Protein AF-A0A7G4RKA8-F1 (afdb_monomer)

Sequence (354 aa):
MFQRLREFVYGSPVQNTNEARPKFEYALNKDEKEQLKQSEEKPKIVALYDKEGGTAYCDLTMNYLQAKGFDVIPVTPQEGLTHPAFTGKVNGIYLPGGPNVPVHDNSDPRKKLEGDLTELAQSKDIPLLGICRGQQTVAHFHRYEVTDIPEDSNQHELHYEHFDAVYKETQDPTYNSKVVVHEGSQLYNALRYKLNQKEGDIEYNVTCLHHQHVQEDPQNTSLQVTGRGKFDRMVESVEKRTGRFYTIGFQHHPEAVLSSCAEAREQKISELNTKYYDEQIGVNHFSDPEVGYHVLRQHEKRLREVTRAKPRDLQAAKGELGFFSSQVKKHYLTDAPKVDTKAKDDDYYAYFCS

Secondary structure (DSSP, 8-state):
--SHHHHHHS--------------TT---HHHHHHHHH-SSPPEEEEE--STT--HHHHHHHHHHHHTT-EEEEE-TTTGGGSGGGSS---EEEE---S---TT-TT-HHHHHHHHHHHHHHHHT--EEEETHHHHHHHHHTT-EEEEPP--TTS--HHHHTHHHHHHHH--TT--EEEEE-TTSHHHHHHHHHHT--SS-EEEEE----SEEEEP-TT-TTSEEEEEETTT--EEEEEEEETTEEEEEESS-HHHHHHHHHHHHHHHHHHHHHHHHHHHHHS-TTT-HHHHHHHHHHHHHHHHHHHH---HHHHHHHHHHHHHHHHHHHHHHTTSPPP-THHHHHHHHHTT--

Radius of gyration: 25.07 Å; Cα contacts (8 Å, |Δi|>4): 535; chains: 1; bounding box: 82×56×62 Å

Structure (mmCIF, N/CA/C/O backbone):
data_AF-A0A7G4RKA8-F1
#
_entry.id   AF-A0A7G4RKA8-F1
#
loop_
_atom_site.group_PDB
_atom_site.id
_atom_site.type_symbol
_atom_site.label_atom_id
_atom_site.label_alt_id
_atom_site.label_comp_id
_atom_site.label_asym_id
_atom_site.label_entity_id
_atom_site.label_seq_id
_atom_site.pdbx_PDB_ins_code
_atom_site.Cartn_x
_atom_site.Cartn_y
_atom_site.Cartn_z
_atom_site.occupancy
_atom_site.B_iso_or_equiv
_atom_site.auth_seq_id
_atom_site.auth_comp_id
_atom_site.auth_asym_id
_atom_site.auth_atom_id
_atom_site.pdbx_PDB_model_num
ATOM 1 N N . MET A 1 1 ? 54.074 28.133 17.228 1.00 48.88 1 MET A N 1
ATOM 2 C CA . MET A 1 1 ? 53.733 28.291 15.792 1.00 48.88 1 MET A CA 1
ATOM 3 C C . MET A 1 1 ? 53.166 27.009 15.157 1.00 48.88 1 MET A C 1
ATOM 5 O O . MET A 1 1 ? 52.362 27.125 14.249 1.00 48.88 1 MET A O 1
ATOM 9 N N . PHE A 1 2 ? 53.465 25.806 15.678 1.00 42.88 2 PHE A N 1
ATOM 10 C CA . PHE A 1 2 ? 52.927 24.528 15.165 1.00 42.88 2 PHE A CA 1
ATOM 11 C C . PHE A 1 2 ? 51.519 24.119 15.656 1.00 42.88 2 PHE A C 1
ATOM 13 O O . PHE A 1 2 ? 50.926 23.209 15.090 1.00 42.88 2 PHE A O 1
ATOM 20 N N . GLN A 1 3 ? 50.942 24.790 16.662 1.00 41.97 3 GLN A N 1
ATOM 21 C CA . GLN A 1 3 ? 49.581 24.483 17.145 1.00 41.97 3 GLN A CA 1
ATOM 22 C C . GLN A 1 3 ? 48.467 25.070 16.260 1.00 41.97 3 GLN A C 1
ATOM 24 O O . GLN A 1 3 ? 47.431 24.438 16.100 1.00 41.97 3 GLN A O 1
ATOM 29 N N . ARG A 1 4 ? 48.703 26.216 15.602 1.00 44.84 4 ARG A N 1
ATOM 30 C CA . ARG A 1 4 ? 47.705 26.864 14.727 1.00 44.84 4 ARG A CA 1
ATOM 31 C C . ARG A 1 4 ? 47.551 26.210 13.348 1.00 44.84 4 ARG A C 1
ATOM 33 O O . ARG A 1 4 ? 46.560 26.454 12.675 1.00 44.84 4 ARG A O 1
ATOM 40 N N . LEU A 1 5 ? 48.495 25.359 12.932 1.00 44.09 5 LEU A N 1
ATOM 41 C CA . LEU A 1 5 ? 48.394 24.638 11.657 1.00 44.09 5 LEU A CA 1
ATOM 42 C C . LEU A 1 5 ? 47.460 23.416 11.750 1.00 44.09 5 LEU A C 1
ATOM 44 O O . LEU A 1 5 ? 46.897 22.995 10.745 1.00 44.09 5 LEU A O 1
ATOM 48 N N . ARG A 1 6 ? 47.260 22.857 12.955 1.00 41.50 6 ARG A N 1
ATOM 49 C CA . ARG A 1 6 ? 46.347 21.721 13.164 1.00 41.50 6 ARG A CA 1
ATOM 50 C C . ARG A 1 6 ? 44.879 22.130 13.059 1.00 41.50 6 ARG A C 1
ATOM 52 O O . ARG A 1 6 ? 44.110 21.387 12.469 1.00 41.50 6 ARG A O 1
ATOM 59 N N . GLU A 1 7 ? 44.518 23.312 13.548 1.00 44.31 7 GLU A N 1
ATOM 60 C CA . GLU A 1 7 ? 43.141 23.831 13.476 1.00 44.31 7 GLU A CA 1
ATOM 61 C C . GLU A 1 7 ? 42.732 24.249 12.053 1.00 44.31 7 GLU A C 1
ATOM 63 O O . GLU A 1 7 ? 41.549 24.255 11.732 1.00 44.31 7 GLU A O 1
ATOM 68 N N . PHE A 1 8 ? 43.701 24.547 11.178 1.00 45.47 8 PHE A N 1
ATOM 69 C CA . PHE A 1 8 ? 43.436 24.910 9.781 1.00 45.47 8 PHE A CA 1
ATOM 70 C C . PHE A 1 8 ? 43.290 23.689 8.853 1.00 45.47 8 PHE A C 1
ATOM 72 O O . PHE A 1 8 ? 42.603 23.763 7.840 1.00 45.47 8 PHE A O 1
ATOM 79 N N . VAL A 1 9 ? 43.927 22.560 9.192 1.00 51.62 9 VAL A N 1
ATOM 80 C CA . VAL A 1 9 ? 43.877 21.317 8.393 1.00 51.62 9 VAL A CA 1
ATOM 81 C C . VAL A 1 9 ? 42.804 20.351 8.902 1.00 51.62 9 VAL A C 1
ATOM 83 O O . VAL A 1 9 ? 42.188 19.640 8.113 1.00 51.62 9 VAL A O 1
ATOM 86 N N . TYR A 1 10 ? 42.540 20.348 10.207 1.00 45.38 10 TYR A N 1
ATOM 87 C CA . TYR A 1 10 ? 41.483 19.559 10.828 1.00 45.38 10 TYR A CA 1
ATOM 88 C C . TYR A 1 10 ? 40.422 20.526 11.326 1.00 45.38 10 TYR A C 1
ATOM 90 O O . TYR A 1 10 ? 40.452 20.944 12.483 1.00 45.38 10 TYR A O 1
ATOM 98 N N . GLY A 1 11 ? 39.527 20.919 10.415 1.00 37.78 11 GLY A N 1
ATOM 99 C CA . GLY A 1 11 ? 38.378 21.751 10.751 1.00 37.78 11 GLY A CA 1
ATOM 100 C C . GLY A 1 11 ? 37.708 21.244 12.026 1.00 37.78 11 GLY A C 1
ATOM 101 O O . GLY A 1 11 ? 37.626 20.032 12.252 1.00 37.78 11 GLY A O 1
ATOM 102 N N . SER A 1 12 ? 37.283 22.180 12.877 1.00 40.75 12 SER A N 1
ATOM 103 C CA . SER A 1 12 ? 36.521 21.877 14.086 1.00 40.75 12 SER A CA 1
ATOM 104 C C . SER A 1 12 ? 35.461 20.823 13.762 1.00 40.75 12 SER A C 1
ATOM 106 O O . SER A 1 12 ? 34.821 20.943 12.712 1.00 40.75 12 SER A O 1
ATOM 108 N N . PRO A 1 13 ? 35.271 19.788 14.604 1.00 39.97 13 PRO A N 1
ATOM 109 C CA . PRO A 1 13 ? 34.202 18.834 14.380 1.00 39.97 13 PRO A CA 1
ATOM 110 C C . PRO A 1 13 ? 32.922 19.650 14.295 1.00 39.97 13 PRO A C 1
ATOM 112 O O . PRO A 1 13 ? 32.524 20.287 15.272 1.00 39.97 13 PRO A O 1
ATOM 115 N N . VAL A 1 14 ? 32.337 19.684 13.097 1.00 40.09 14 VAL A N 1
ATOM 116 C CA . VAL A 1 14 ? 30.994 20.199 12.891 1.00 40.09 14 VAL A CA 1
ATOM 117 C C . VAL A 1 14 ? 30.174 19.466 13.932 1.00 40.09 14 VAL A C 1
ATOM 119 O O . VAL A 1 14 ? 30.079 18.236 13.896 1.00 40.09 14 VAL A O 1
ATOM 122 N N . GLN A 1 15 ? 29.682 20.205 14.925 1.00 36.56 15 GLN A N 1
ATOM 123 C CA . GLN A 1 15 ? 28.639 19.700 15.787 1.00 36.56 15 GLN A CA 1
ATOM 124 C C . GLN A 1 15 ? 27.510 19.364 14.824 1.00 36.56 15 GLN A C 1
ATOM 126 O O . GLN A 1 15 ? 26.809 20.250 14.346 1.00 36.56 15 GLN A O 1
ATOM 131 N N . ASN A 1 16 ? 27.416 18.082 14.463 1.00 36.16 16 ASN A N 1
ATOM 132 C CA . ASN A 1 16 ? 26.211 17.503 13.918 1.00 36.16 16 ASN A CA 1
ATOM 133 C C . ASN A 1 16 ? 25.177 17.799 14.994 1.00 36.16 16 ASN A C 1
ATOM 135 O O . ASN A 1 16 ? 25.065 17.074 15.986 1.00 36.16 16 ASN A O 1
ATOM 139 N N . THR A 1 17 ? 24.458 18.902 14.827 1.00 38.22 17 THR A N 1
ATOM 140 C CA . THR A 1 17 ? 23.108 19.018 15.326 1.00 38.22 17 THR A CA 1
ATOM 141 C C . THR A 1 17 ? 22.399 17.844 14.673 1.00 38.22 17 THR A C 1
ATOM 143 O O . THR A 1 17 ? 21.970 17.896 13.524 1.00 38.22 17 THR A O 1
ATOM 146 N N . ASN A 1 18 ? 22.420 16.708 15.374 1.00 42.00 18 ASN A N 1
ATOM 147 C CA . ASN A 1 18 ? 21.518 15.596 15.164 1.00 42.00 18 ASN A CA 1
ATOM 148 C C . ASN A 1 18 ? 20.130 16.188 15.403 1.00 42.00 18 ASN A C 1
ATOM 150 O O . ASN A 1 18 ? 19.547 16.013 16.471 1.00 42.00 18 ASN A O 1
ATOM 154 N N . GLU A 1 19 ? 19.620 16.942 14.434 1.00 44.97 19 GLU A N 1
ATOM 155 C CA . GLU A 1 19 ? 18.196 17.108 14.268 1.00 44.97 19 GLU A CA 1
ATOM 156 C C . GLU A 1 19 ? 17.686 15.686 14.138 1.00 44.97 19 GLU A C 1
ATOM 158 O O . GLU A 1 19 ? 17.959 14.977 13.161 1.00 44.97 19 GLU A O 1
ATOM 163 N N . ALA A 1 20 ? 17.119 15.202 15.242 1.00 52.59 20 ALA A N 1
ATOM 164 C CA . ALA A 1 20 ? 16.638 13.850 15.356 1.00 52.59 20 ALA A CA 1
ATOM 165 C C . ALA A 1 20 ? 15.666 13.656 14.197 1.00 52.59 20 ALA A C 1
ATOM 167 O O . ALA A 1 20 ? 14.596 14.263 14.181 1.00 52.59 20 ALA A O 1
ATOM 168 N N . ARG A 1 21 ? 16.079 12.866 13.194 1.00 53.12 21 ARG A N 1
ATOM 169 C CA . ARG A 1 21 ? 15.221 12.519 12.059 1.00 53.12 21 ARG A CA 1
ATOM 170 C C . ARG A 1 21 ? 13.849 12.154 12.631 1.00 53.12 21 ARG A C 1
ATOM 172 O O . ARG A 1 21 ? 13.831 11.334 13.558 1.00 53.12 21 ARG A O 1
ATOM 179 N N . PRO A 1 22 ? 12.738 12.717 12.123 1.00 54.66 22 PRO A N 1
ATOM 180 C CA . PRO A 1 22 ? 11.408 12.341 12.566 1.00 54.66 22 PRO A CA 1
ATOM 181 C C . PRO A 1 22 ? 11.307 10.827 12.542 1.00 54.66 22 PRO A C 1
ATOM 183 O O . PRO A 1 22 ? 11.549 10.171 11.523 1.00 54.66 22 PRO A O 1
ATOM 186 N N . LYS A 1 23 ? 11.091 10.258 13.723 1.00 78.88 23 LYS A N 1
ATOM 187 C CA . LYS A 1 23 ? 11.134 8.820 13.905 1.00 78.88 23 LYS A CA 1
ATOM 188 C C . LYS A 1 23 ? 9.818 8.280 13.373 1.00 78.88 23 LYS A C 1
ATOM 190 O O . LYS A 1 23 ? 8.785 8.490 13.996 1.00 78.88 23 LYS A O 1
ATOM 195 N N . PHE A 1 24 ? 9.862 7.588 12.236 1.00 92.44 24 PHE A N 1
ATOM 196 C CA . PHE A 1 24 ? 8.743 6.756 11.806 1.00 92.44 24 PHE A CA 1
ATOM 197 C C . PHE A 1 24 ? 8.374 5.809 12.959 1.00 92.44 24 PHE A C 1
ATOM 199 O O . PHE A 1 24 ? 9.178 4.951 13.339 1.00 92.44 24 PHE A O 1
ATOM 206 N N . GLU A 1 25 ? 7.193 6.018 13.551 1.00 94.38 25 GLU A N 1
ATOM 207 C CA . GLU A 1 25 ? 6.802 5.442 14.849 1.00 94.38 25 GLU A CA 1
ATOM 208 C C . GLU A 1 25 ? 6.829 3.908 14.825 1.00 94.38 25 GLU A C 1
ATOM 210 O O . GLU A 1 25 ? 7.219 3.254 15.795 1.00 94.38 25 GLU A O 1
ATOM 215 N N . TYR A 1 26 ? 6.515 3.330 13.666 1.00 96.44 26 TYR A N 1
ATOM 216 C CA . TYR A 1 26 ? 6.372 1.890 13.488 1.00 96.44 26 TYR A CA 1
ATOM 217 C C . TYR A 1 26 ? 7.631 1.208 12.949 1.00 96.44 26 TYR A C 1
ATOM 219 O O . TYR A 1 26 ? 7.600 0.015 12.647 1.00 96.44 26 TYR A O 1
ATOM 227 N N . ALA A 1 27 ? 8.763 1.915 12.865 1.00 95.06 27 ALA A N 1
ATOM 228 C CA . ALA A 1 27 ? 10.031 1.290 12.517 1.00 95.06 27 ALA A CA 1
ATOM 229 C C . ALA A 1 27 ? 10.351 0.148 13.503 1.00 95.06 27 ALA A C 1
ATOM 231 O O . ALA A 1 27 ? 10.414 0.345 14.721 1.00 95.06 27 ALA A O 1
ATOM 232 N N . LEU A 1 28 ? 10.552 -1.058 12.965 1.00 94.56 28 LEU A N 1
ATOM 233 C CA . LEU A 1 28 ? 10.881 -2.236 13.766 1.00 94.56 28 LEU A CA 1
ATOM 234 C C . LEU A 1 28 ? 12.359 -2.217 14.159 1.00 94.56 28 LEU A C 1
ATOM 236 O O . LEU A 1 28 ? 13.241 -2.071 13.297 1.00 94.56 28 LEU A O 1
ATOM 240 N N . ASN A 1 29 ? 12.628 -2.402 15.448 1.00 94.06 29 ASN A N 1
ATOM 241 C CA . ASN A 1 29 ? 13.979 -2.573 15.968 1.00 94.06 29 ASN A CA 1
ATOM 242 C C . ASN A 1 29 ? 14.515 -3.994 15.667 1.00 94.06 29 ASN A C 1
ATOM 244 O O . ASN A 1 29 ? 13.864 -4.793 14.989 1.00 94.06 29 ASN A O 1
ATOM 248 N N . LYS A 1 30 ? 15.755 -4.284 16.081 1.00 93.88 30 LYS A N 1
ATOM 249 C CA . LYS A 1 30 ? 16.396 -5.583 15.819 1.00 93.88 30 LYS A CA 1
ATOM 250 C C . LYS A 1 30 ? 15.661 -6.728 16.526 1.00 93.88 30 LYS A C 1
ATOM 252 O O . LYS A 1 30 ? 15.412 -7.747 15.891 1.00 93.88 30 LYS A O 1
ATOM 257 N N . ASP A 1 31 ? 15.280 -6.526 17.781 1.00 92.62 31 ASP A N 1
ATOM 258 C CA . ASP A 1 31 ? 14.664 -7.550 18.627 1.00 92.62 31 ASP A CA 1
ATOM 259 C C . ASP A 1 31 ? 13.254 -7.893 18.143 1.00 92.62 31 ASP A C 1
ATOM 261 O O . ASP A 1 31 ? 12.912 -9.058 18.000 1.00 92.62 31 ASP A O 1
ATOM 265 N N . GLU A 1 32 ? 12.468 -6.886 17.763 1.00 94.94 32 GLU A N 1
ATOM 266 C CA . GLU A 1 32 ? 11.139 -7.058 17.171 1.00 94.94 32 GLU A CA 1
ATOM 267 C C . GLU A 1 32 ? 11.197 -7.827 15.846 1.00 94.94 32 GLU A C 1
ATOM 269 O O . GLU A 1 32 ? 10.346 -8.670 15.572 1.00 94.94 32 GLU A O 1
ATOM 274 N N . LYS A 1 33 ? 12.209 -7.561 15.008 1.00 95.19 33 LYS A N 1
ATOM 275 C CA . LYS A 1 33 ? 12.419 -8.318 13.762 1.00 95.19 33 LYS A CA 1
ATOM 276 C C . LYS A 1 33 ? 12.778 -9.771 14.041 1.00 95.19 33 LYS A C 1
ATOM 278 O O . LYS A 1 33 ? 12.307 -10.647 13.322 1.00 95.19 33 LYS A O 1
ATOM 283 N N . GLU A 1 34 ? 13.612 -10.012 15.046 1.00 93.56 34 GLU A N 1
ATOM 284 C CA . GLU A 1 34 ? 14.016 -11.361 15.426 1.00 93.56 34 GLU A CA 1
ATOM 285 C C . GLU A 1 34 ? 12.846 -12.132 16.051 1.00 93.56 34 GLU A C 1
ATOM 287 O O . GLU A 1 34 ? 12.602 -13.270 15.663 1.00 93.56 34 GLU A O 1
ATOM 292 N N . GLN A 1 35 ? 12.049 -11.492 16.910 1.00 93.56 35 GLN A N 1
ATOM 293 C CA . GLN A 1 35 ? 10.828 -12.073 17.471 1.00 93.56 35 GLN A CA 1
ATOM 294 C C . GLN A 1 35 ? 9.832 -12.454 16.367 1.00 93.56 35 GLN A C 1
ATOM 296 O O . GLN A 1 35 ? 9.327 -13.570 16.362 1.00 93.56 35 GLN A O 1
ATOM 301 N N . LEU A 1 36 ? 9.601 -11.579 15.380 1.00 94.44 36 LEU A N 1
ATOM 302 C CA . LEU A 1 36 ? 8.747 -11.901 14.227 1.00 94.44 36 LEU A CA 1
ATOM 303 C C . LEU A 1 36 ? 9.287 -13.066 13.391 1.00 94.44 36 LEU A C 1
ATOM 305 O O . LEU A 1 36 ? 8.505 -13.809 12.813 1.00 94.44 36 LEU A O 1
ATOM 309 N N . LYS A 1 37 ? 10.612 -13.205 13.287 1.00 93.44 37 LYS A N 1
ATOM 310 C CA . LYS A 1 37 ? 11.254 -14.288 12.533 1.00 93.44 37 LYS A CA 1
ATOM 311 C C . LYS A 1 37 ? 11.156 -15.633 13.258 1.00 93.44 37 LYS A C 1
ATOM 313 O O . LYS A 1 37 ? 11.092 -16.662 12.595 1.00 93.44 37 LYS A O 1
ATOM 318 N N . GLN A 1 38 ? 11.196 -15.615 14.588 1.00 92.06 38 GLN A N 1
ATOM 319 C CA . GLN A 1 38 ? 11.099 -16.804 15.440 1.00 92.06 38 GLN A CA 1
ATOM 320 C C . GLN A 1 38 ? 9.651 -17.221 15.721 1.00 92.06 38 GLN A C 1
ATOM 322 O O . GLN A 1 38 ? 9.426 -18.334 16.181 1.00 92.06 38 GLN A O 1
ATOM 327 N N . SER A 1 39 ? 8.685 -16.340 15.458 1.00 91.56 39 SER A N 1
ATOM 328 C CA . SER A 1 39 ? 7.270 -16.635 15.636 1.00 91.56 39 SER A CA 1
ATOM 329 C C . SER A 1 39 ? 6.790 -17.725 14.677 1.00 91.56 39 SER A C 1
ATOM 331 O O . SER A 1 39 ? 6.987 -17.620 13.466 1.00 91.56 39 SER A O 1
ATOM 333 N N . GLU A 1 40 ? 6.119 -18.743 15.217 1.00 90.75 40 GLU A N 1
ATOM 334 C CA . GLU A 1 40 ? 5.435 -19.767 14.417 1.00 90.75 40 GLU A CA 1
ATOM 335 C C . GLU A 1 40 ? 4.169 -19.204 13.757 1.00 90.75 40 GLU A C 1
ATOM 337 O O . GLU A 1 40 ? 3.858 -19.520 12.607 1.00 90.75 40 GLU A O 1
ATOM 342 N N . GLU A 1 41 ? 3.467 -18.314 14.463 1.00 93.56 41 GLU A N 1
ATOM 343 C CA . GLU A 1 41 ? 2.287 -17.628 13.951 1.00 93.56 41 GLU A CA 1
ATOM 344 C C . GLU A 1 41 ? 2.666 -16.356 13.188 1.00 93.56 41 GLU A C 1
ATOM 346 O O . GLU A 1 41 ? 3.564 -15.599 13.574 1.00 93.56 41 GLU A O 1
ATOM 351 N N . LYS A 1 42 ? 1.933 -16.087 12.108 1.00 95.56 42 LYS A N 1
ATOM 352 C CA . LYS A 1 42 ? 2.076 -14.868 11.310 1.00 95.56 42 LYS A CA 1
ATOM 353 C C . LYS A 1 42 ? 1.032 -13.833 11.735 1.00 95.56 42 LYS A C 1
ATOM 355 O O . LYS A 1 42 ? -0.086 -14.216 12.075 1.00 95.56 42 LYS A O 1
ATOM 360 N N . PRO A 1 43 ? 1.332 -12.522 11.653 1.00 97.69 43 PRO A N 1
ATOM 361 C CA . PRO A 1 43 ? 0.313 -11.504 11.869 1.00 97.69 43 PRO A CA 1
ATOM 362 C C . PRO A 1 43 ? -0.823 -11.658 10.851 1.00 97.69 43 PRO A C 1
ATOM 364 O O . PRO A 1 43 ? -0.570 -11.707 9.641 1.00 97.69 43 PRO A O 1
ATOM 367 N N . LYS A 1 44 ? -2.058 -11.703 11.352 1.00 98.50 44 LYS A N 1
ATOM 368 C CA . LYS A 1 44 ? -3.276 -11.917 10.567 1.00 98.50 44 LYS A CA 1
ATOM 369 C C . LYS A 1 44 ? -3.796 -10.604 9.986 1.00 98.50 44 LYS A C 1
ATOM 371 O O . LYS A 1 44 ? -4.058 -9.661 10.734 1.00 98.50 44 LYS A O 1
ATOM 376 N N . ILE A 1 45 ? -4.004 -10.551 8.677 1.00 98.81 45 ILE A N 1
ATOM 377 C CA . ILE A 1 45 ? -4.661 -9.441 7.982 1.00 98.81 45 ILE A CA 1
ATOM 378 C C . ILE A 1 45 ? -5.960 -9.957 7.376 1.00 98.81 45 ILE A C 1
ATOM 380 O O . ILE A 1 45 ? -5.943 -10.917 6.612 1.00 98.81 45 ILE A O 1
ATOM 384 N N . VAL A 1 46 ? -7.074 -9.299 7.683 1.00 98.75 46 VAL A N 1
ATOM 385 C CA . VAL A 1 46 ? -8.334 -9.527 6.972 1.00 98.75 46 VAL A CA 1
ATOM 386 C C . VAL A 1 46 ? -8.380 -8.604 5.762 1.00 98.75 46 VAL A C 1
ATOM 388 O O . VAL A 1 46 ? -8.270 -7.388 5.909 1.00 98.75 46 VAL A O 1
ATOM 391 N N . ALA A 1 47 ? -8.531 -9.182 4.576 1.00 98.56 47 ALA A N 1
ATOM 392 C CA . ALA A 1 47 ? -8.700 -8.453 3.327 1.00 98.56 47 ALA A CA 1
ATOM 393 C C . ALA A 1 47 ? -10.145 -8.603 2.855 1.00 98.56 47 ALA A C 1
ATOM 395 O O . ALA A 1 47 ? -10.607 -9.727 2.662 1.00 98.56 47 ALA A O 1
ATOM 396 N N . LEU A 1 48 ? -10.860 -7.497 2.649 1.00 98.19 48 LEU A N 1
ATOM 397 C CA . LEU A 1 48 ? -12.137 -7.575 1.948 1.00 98.19 48 LEU A CA 1
ATOM 398 C C . LEU A 1 48 ? -11.866 -8.051 0.520 1.00 98.19 48 LEU A C 1
ATOM 400 O O . LEU A 1 48 ? -11.011 -7.492 -0.163 1.00 98.19 48 LEU A O 1
ATOM 404 N N . TYR A 1 49 ? -12.575 -9.085 0.082 1.00 97.31 49 TYR A N 1
ATOM 405 C CA . TYR A 1 49 ? -12.384 -9.696 -1.224 1.00 97.31 49 TYR A CA 1
ATOM 406 C C . TYR A 1 49 ? -13.719 -9.850 -1.936 1.00 97.31 49 TYR A C 1
ATOM 408 O O . TYR A 1 49 ? -14.579 -10.620 -1.517 1.00 97.31 49 TYR A O 1
ATOM 416 N N . ASP A 1 50 ? -13.888 -9.119 -3.028 1.00 94.38 50 ASP A N 1
ATOM 417 C CA . ASP A 1 50 ? -15.114 -9.113 -3.811 1.00 94.38 50 ASP A CA 1
ATOM 418 C C . ASP A 1 50 ? -14.780 -9.408 -5.273 1.00 94.38 50 ASP A C 1
ATOM 420 O O . ASP A 1 50 ? -14.177 -8.590 -5.968 1.00 94.38 50 ASP A O 1
ATOM 424 N N . LYS A 1 51 ? -15.159 -10.606 -5.727 1.00 91.25 51 LYS A N 1
ATOM 425 C CA . LYS A 1 51 ? -14.893 -11.058 -7.097 1.00 91.25 51 LYS A CA 1
ATOM 426 C C . LYS A 1 51 ? -15.665 -10.255 -8.136 1.00 91.25 51 LYS A C 1
ATOM 428 O O . LYS A 1 51 ? -15.174 -10.099 -9.251 1.00 91.25 51 LYS A O 1
ATOM 433 N N . GLU A 1 52 ? -16.849 -9.763 -7.785 1.00 86.31 52 GLU A N 1
ATOM 434 C CA . GLU A 1 52 ? -17.730 -9.053 -8.713 1.00 86.31 52 GLU A CA 1
ATOM 435 C C . GLU A 1 52 ? -17.219 -7.632 -8.983 1.00 86.31 52 GLU A C 1
ATOM 437 O O . GLU A 1 52 ? -17.342 -7.131 -10.098 1.00 86.31 52 GLU A O 1
ATOM 442 N N . GLY A 1 53 ? -16.555 -7.016 -8.002 1.00 76.88 53 GLY A N 1
ATOM 443 C CA . GLY A 1 53 ? -15.939 -5.693 -8.120 1.00 76.88 53 GLY A CA 1
ATOM 444 C C . GLY A 1 53 ? -14.535 -5.657 -8.740 1.00 76.88 53 GLY A C 1
ATOM 445 O O . GLY A 1 53 ? -13.912 -4.596 -8.734 1.00 76.88 53 GLY A O 1
ATOM 446 N N . GLY A 1 54 ? -14.027 -6.782 -9.253 1.00 82.62 54 GLY A N 1
ATOM 447 C CA . GLY A 1 54 ? -12.681 -6.903 -9.821 1.00 82.62 54 GLY A CA 1
ATOM 448 C C . GLY A 1 54 ? -11.587 -7.098 -8.764 1.00 82.62 54 GLY A C 1
ATOM 449 O O . GLY A 1 54 ? -11.520 -6.388 -7.763 1.00 82.62 54 GLY A O 1
ATOM 450 N N . THR A 1 55 ? -10.696 -8.070 -8.994 1.00 88.94 55 THR 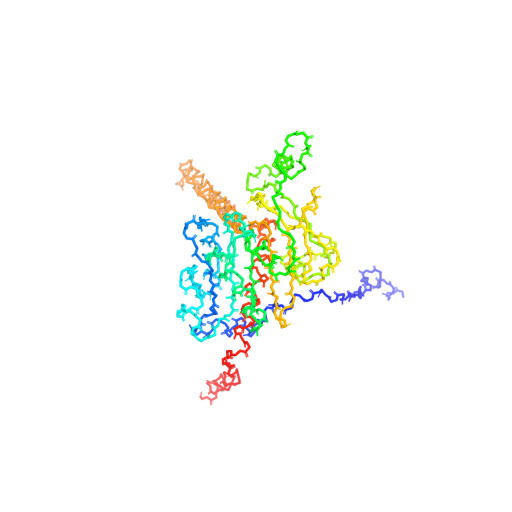A N 1
ATOM 451 C CA . THR A 1 55 ? -9.741 -8.525 -7.965 1.00 88.94 55 THR A CA 1
ATOM 452 C C . THR A 1 55 ? -8.281 -8.258 -8.286 1.00 88.94 55 THR A C 1
ATOM 454 O O . THR A 1 55 ? -7.466 -8.363 -7.381 1.00 88.94 55 THR A O 1
ATOM 457 N N . ALA A 1 56 ? -7.923 -7.868 -9.515 1.00 93.44 56 ALA A N 1
ATOM 458 C CA . ALA A 1 56 ? -6.523 -7.839 -9.954 1.00 93.44 56 ALA A CA 1
ATOM 459 C C . ALA A 1 56 ? -5.598 -7.062 -8.995 1.00 93.44 56 ALA A C 1
ATOM 461 O O . ALA A 1 56 ? -4.594 -7.588 -8.525 1.00 93.44 56 ALA A O 1
ATOM 462 N N . TYR A 1 57 ? -5.965 -5.832 -8.631 1.00 95.19 57 TYR A N 1
ATOM 463 C CA . TYR A 1 57 ? -5.184 -5.009 -7.699 1.00 95.19 57 TYR A CA 1
ATOM 464 C C . TYR A 1 57 ? -5.293 -5.463 -6.232 1.00 95.19 57 TYR A C 1
ATOM 466 O O . TYR A 1 57 ? -4.329 -5.354 -5.466 1.00 95.19 57 TYR A O 1
ATOM 474 N N . CYS A 1 58 ? -6.424 -6.058 -5.846 1.00 97.00 58 CYS A N 1
ATOM 475 C CA . CYS A 1 58 ? -6.554 -6.716 -4.547 1.00 97.00 58 CYS A CA 1
ATOM 476 C C . CYS A 1 58 ? -5.556 -7.883 -4.432 1.00 97.00 58 CYS A C 1
ATOM 478 O O . CYS A 1 58 ? -4.783 -7.940 -3.474 1.00 97.00 58 CYS A O 1
ATOM 480 N N . ASP A 1 59 ? -5.494 -8.743 -5.454 1.00 98.12 59 ASP A N 1
ATOM 481 C CA . ASP A 1 59 ? -4.590 -9.889 -5.538 1.00 98.12 59 ASP A CA 1
ATOM 482 C C . ASP A 1 59 ? -3.121 -9.431 -5.474 1.00 98.12 59 ASP A C 1
ATOM 484 O O . ASP A 1 59 ? -2.332 -9.996 -4.714 1.00 98.12 59 ASP A O 1
ATOM 488 N N . LEU A 1 60 ? -2.744 -8.356 -6.183 1.00 97.75 60 LEU A N 1
ATOM 489 C CA . LEU A 1 60 ? -1.395 -7.769 -6.099 1.00 97.75 60 LEU A CA 1
ATOM 490 C C . LEU A 1 60 ? -1.030 -7.346 -4.668 1.00 97.75 60 LEU A C 1
ATOM 492 O O . LEU A 1 60 ? 0.065 -7.656 -4.183 1.00 97.75 60 LEU A O 1
ATOM 496 N N . THR A 1 61 ? -1.942 -6.663 -3.973 1.00 98.44 61 THR A N 1
ATOM 497 C CA . THR A 1 61 ? -1.716 -6.210 -2.594 1.00 98.44 61 THR A CA 1
ATOM 498 C C . THR A 1 61 ? -1.627 -7.392 -1.629 1.00 98.44 61 THR A C 1
ATOM 500 O O . THR A 1 61 ? -0.716 -7.445 -0.797 1.00 98.44 61 THR A O 1
ATOM 503 N N . MET A 1 62 ? -2.521 -8.375 -1.759 1.00 98.50 62 MET A N 1
ATOM 504 C CA . MET A 1 62 ? -2.506 -9.597 -0.951 1.00 98.50 62 MET A CA 1
ATOM 505 C C . MET A 1 62 ? -1.208 -10.383 -1.155 1.00 98.50 62 MET A C 1
ATOM 507 O O . MET A 1 62 ? -0.549 -10.723 -0.171 1.00 98.50 62 MET A O 1
ATOM 511 N N . ASN A 1 63 ? -0.779 -10.583 -2.403 1.00 98.44 63 ASN A N 1
ATOM 512 C CA . ASN A 1 63 ? 0.477 -11.254 -2.742 1.00 98.44 63 ASN A CA 1
ATOM 513 C C . ASN A 1 63 ? 1.683 -10.513 -2.152 1.00 98.44 63 ASN A C 1
ATOM 515 O O . ASN A 1 63 ? 2.574 -11.130 -1.557 1.00 98.44 63 ASN A O 1
ATOM 519 N N . TYR A 1 64 ? 1.703 -9.178 -2.247 1.00 98.25 64 TYR A N 1
ATOM 520 C CA . TYR A 1 64 ? 2.743 -8.364 -1.623 1.00 98.25 64 TYR A CA 1
ATOM 521 C C . TYR A 1 64 ? 2.787 -8.573 -0.104 1.00 98.25 64 TYR A C 1
ATOM 523 O O . TYR A 1 64 ? 3.867 -8.777 0.456 1.00 98.25 64 TYR A O 1
ATOM 531 N N . LEU A 1 65 ? 1.639 -8.544 0.575 1.00 98.62 65 LEU A N 1
ATOM 532 C CA . LEU A 1 65 ? 1.550 -8.737 2.023 1.00 98.62 65 LEU A CA 1
ATOM 533 C C . LEU A 1 65 ? 1.956 -10.166 2.431 1.00 98.62 65 LEU A C 1
ATOM 535 O O . LEU A 1 65 ? 2.784 -10.340 3.328 1.00 98.62 65 LEU A O 1
ATOM 539 N N . GLN A 1 66 ? 1.486 -11.198 1.739 1.00 98.50 66 GLN A N 1
ATOM 540 C CA . GLN A 1 66 ? 1.896 -12.582 1.994 1.00 98.50 66 GLN A CA 1
ATOM 541 C C . GLN A 1 66 ? 3.416 -12.754 1.844 1.00 98.50 66 GLN A C 1
ATOM 543 O O . GLN A 1 66 ? 4.072 -13.304 2.734 1.00 98.50 66 GLN A O 1
ATOM 548 N N . ALA A 1 67 ? 4.020 -12.161 0.807 1.00 97.44 67 ALA A N 1
ATOM 549 C CA . ALA A 1 67 ? 5.473 -12.130 0.620 1.00 97.44 67 ALA A CA 1
ATOM 550 C C . ALA A 1 67 ? 6.227 -11.354 1.725 1.00 97.44 67 ALA A C 1
ATOM 552 O O . ALA A 1 67 ? 7.447 -11.482 1.865 1.00 97.44 67 ALA A O 1
ATOM 553 N N . LYS A 1 68 ? 5.533 -10.546 2.539 1.00 97.19 68 LYS A N 1
ATOM 554 C CA . LYS A 1 68 ? 6.070 -9.875 3.741 1.00 97.19 68 LYS A CA 1
ATOM 555 C C . LYS A 1 68 ? 5.885 -10.661 5.039 1.00 97.19 68 LYS A C 1
ATOM 557 O O . LYS A 1 68 ? 6.298 -10.144 6.090 1.00 97.19 68 LYS A O 1
ATOM 562 N N . GLY A 1 69 ? 5.354 -11.880 4.955 1.00 97.12 69 GLY A N 1
ATOM 563 C CA . GLY A 1 69 ? 5.180 -12.797 6.077 1.00 97.12 69 GLY A CA 1
ATOM 564 C C . GLY A 1 69 ? 3.861 -12.620 6.825 1.00 97.12 69 GLY A C 1
ATOM 565 O O . GLY A 1 69 ? 3.808 -12.954 8.002 1.00 97.12 69 GLY A O 1
ATOM 566 N N . PHE A 1 70 ? 2.830 -12.075 6.178 1.00 98.44 70 PHE A N 1
ATOM 567 C CA . PHE A 1 70 ? 1.486 -11.973 6.750 1.00 98.44 70 PHE A CA 1
ATOM 568 C C . PHE A 1 70 ? 0.636 -13.194 6.400 1.00 98.44 70 PHE A C 1
ATOM 570 O O . PHE A 1 70 ? 0.803 -13.779 5.328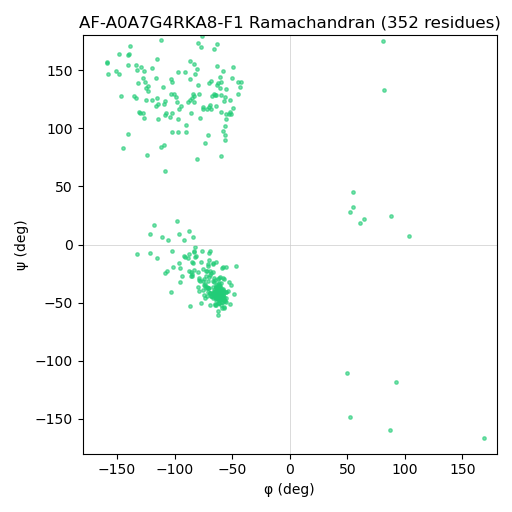 1.00 98.44 70 PHE A O 1
ATOM 577 N N . ASP A 1 71 ? -0.277 -13.554 7.298 1.00 98.12 71 ASP A N 1
ATOM 578 C CA . ASP A 1 71 ? -1.396 -14.439 6.983 1.00 98.12 71 ASP A CA 1
ATOM 579 C C . ASP A 1 71 ? -2.566 -13.568 6.517 1.00 98.12 71 ASP A C 1
ATOM 581 O O . ASP A 1 71 ? -3.168 -12.850 7.315 1.00 98.12 71 ASP A O 1
ATOM 585 N N . VAL A 1 72 ? -2.805 -13.531 5.205 1.00 98.62 72 VAL A N 1
ATOM 586 C CA . VAL A 1 72 ? -3.811 -12.652 4.595 1.00 98.62 72 VAL A CA 1
ATOM 587 C C . VAL A 1 72 ? -5.037 -13.482 4.257 1.00 98.62 72 VAL A C 1
ATOM 589 O O . VAL A 1 72 ? -4.973 -14.337 3.374 1.00 98.62 72 VAL A O 1
ATOM 592 N N . ILE A 1 73 ? -6.140 -13.214 4.952 1.00 98.44 73 ILE A N 1
ATOM 593 C CA . ILE A 1 73 ? -7.378 -13.982 4.855 1.00 98.44 73 ILE A CA 1
ATOM 594 C C . ILE A 1 73 ? -8.419 -13.150 4.095 1.00 98.44 73 ILE A C 1
ATOM 596 O O . ILE A 1 73 ? -8.840 -12.109 4.614 1.00 98.44 73 ILE A O 1
ATOM 600 N N . PRO A 1 74 ? -8.831 -13.571 2.885 1.00 98.25 74 PRO A N 1
ATOM 601 C CA . PRO A 1 74 ? -9.909 -12.913 2.161 1.00 98.25 74 PRO A CA 1
ATOM 602 C C . PRO A 1 74 ? -11.247 -13.143 2.872 1.00 98.25 74 PRO A C 1
ATOM 604 O O . PRO A 1 74 ? -11.509 -14.241 3.360 1.00 98.25 74 PRO A O 1
ATOM 607 N N . VAL A 1 75 ? -12.088 -12.113 2.915 1.00 98.38 75 VAL A N 1
ATOM 608 C CA . VAL A 1 75 ? -13.457 -12.166 3.441 1.00 98.38 75 VAL A CA 1
ATOM 609 C C . VAL A 1 75 ? -14.388 -11.482 2.456 1.00 98.38 75 VAL A C 1
ATOM 611 O O . VAL A 1 75 ? -14.173 -10.326 2.084 1.00 98.38 75 VAL A O 1
ATOM 614 N N . THR A 1 76 ? -15.432 -12.187 2.045 1.00 97.81 76 THR A N 1
ATOM 615 C CA . THR A 1 76 ? -16.424 -11.666 1.104 1.00 97.81 76 THR A CA 1
ATOM 616 C C . THR A 1 76 ? -17.489 -10.815 1.805 1.00 97.81 76 THR A C 1
ATOM 618 O O . THR A 1 76 ? -17.772 -11.026 2.991 1.00 97.81 76 THR A O 1
ATOM 621 N N . PRO A 1 77 ? -18.143 -9.881 1.085 1.00 96.94 77 PRO A N 1
ATOM 622 C CA . PRO A 1 77 ? -19.296 -9.140 1.601 1.00 96.94 77 PRO A CA 1
ATOM 623 C C . PRO A 1 77 ? -20.398 -10.027 2.200 1.00 96.94 77 PRO A C 1
ATOM 625 O O . PRO A 1 77 ? -21.026 -9.646 3.185 1.00 96.94 77 PRO A O 1
ATOM 628 N N . GLN A 1 78 ? -20.619 -11.217 1.634 1.00 96.44 78 GLN A N 1
ATOM 629 C CA . GLN A 1 78 ? -21.665 -12.151 2.059 1.00 96.44 78 GLN A CA 1
ATOM 630 C C . GLN A 1 78 ? -21.327 -12.859 3.377 1.00 96.44 78 GLN A C 1
ATOM 632 O O . GLN A 1 78 ? -22.224 -13.127 4.173 1.00 96.44 78 GLN A O 1
ATOM 637 N N . GLU A 1 79 ? -20.051 -13.156 3.625 1.00 97.12 79 GLU A N 1
ATOM 638 C CA . GLU A 1 79 ? -19.605 -13.744 4.895 1.00 97.12 79 GLU A CA 1
ATOM 639 C C . GLU A 1 79 ? -19.592 -12.695 6.016 1.00 97.12 79 GLU A C 1
ATOM 641 O O . GLU A 1 79 ? -19.967 -12.974 7.162 1.00 97.12 79 GLU A O 1
ATOM 646 N N . GLY A 1 80 ? -19.168 -11.473 5.683 1.00 96.25 80 GLY A N 1
ATOM 647 C CA . GLY A 1 80 ? -19.118 -10.340 6.597 1.00 96.25 80 GLY A CA 1
ATOM 648 C C . GLY A 1 80 ? -18.370 -10.637 7.901 1.00 96.25 80 GLY A C 1
ATOM 649 O O . GLY A 1 80 ? -17.461 -11.464 7.953 1.00 96.25 80 GLY A O 1
ATOM 650 N N . LEU A 1 81 ? -18.782 -9.993 8.997 1.00 97.31 81 LEU A N 1
ATOM 651 C CA . LEU A 1 81 ? -18.173 -10.199 10.321 1.00 97.31 81 LEU A CA 1
ATOM 652 C C . LEU A 1 81 ? -18.443 -11.585 10.937 1.00 97.31 81 LEU A C 1
ATOM 654 O O . LEU A 1 81 ? -17.889 -11.903 11.988 1.00 97.31 81 LEU A O 1
ATOM 658 N N . THR A 1 82 ? -19.274 -12.422 10.305 1.00 97.19 82 THR A N 1
ATOM 659 C CA . THR A 1 82 ? -19.518 -13.800 10.767 1.00 97.19 82 THR A CA 1
ATOM 660 C C . THR A 1 82 ? -18.427 -14.777 10.325 1.00 97.19 82 THR A C 1
ATOM 662 O O . THR A 1 82 ? -18.374 -15.904 10.816 1.00 97.19 82 THR A O 1
ATOM 665 N N . HIS A 1 83 ? -17.531 -14.347 9.430 1.00 98.19 83 HIS A N 1
ATOM 666 C CA . HIS A 1 83 ? -16.442 -15.171 8.925 1.00 98.19 83 HIS A CA 1
ATOM 667 C C . HIS A 1 83 ? -15.500 -15.655 10.056 1.00 98.19 83 HIS A C 1
ATOM 669 O O . HIS A 1 83 ? -15.110 -14.860 10.920 1.00 98.19 83 HIS A O 1
ATOM 675 N N . PRO A 1 84 ? -15.022 -16.918 10.036 1.00 97.50 84 PRO A N 1
ATOM 676 C CA . PRO A 1 84 ? -14.122 -17.450 11.064 1.00 97.50 84 PRO A CA 1
ATOM 677 C C . PRO A 1 84 ? -12.811 -16.675 11.255 1.00 97.50 84 PRO A C 1
ATOM 679 O O . PRO A 1 84 ? -12.190 -16.785 12.307 1.00 97.50 84 PRO A O 1
ATOM 682 N N . ALA A 1 85 ? -12.383 -15.856 10.289 1.00 96.44 85 ALA A N 1
ATOM 683 C CA . ALA A 1 85 ? -11.193 -15.005 10.432 1.00 96.44 85 ALA A CA 1
ATOM 684 C C . ALA A 1 85 ? -11.273 -14.050 11.635 1.00 96.44 85 ALA A C 1
ATOM 686 O O . ALA A 1 85 ? -10.234 -13.737 12.223 1.00 96.44 85 ALA A O 1
ATOM 687 N N . PHE A 1 86 ? -12.490 -13.639 12.013 1.00 96.75 86 PHE A N 1
ATOM 688 C CA . PHE A 1 86 ? -12.758 -12.790 13.176 1.00 96.75 86 PHE A CA 1
ATOM 689 C C . PHE A 1 86 ? -12.816 -13.573 14.494 1.00 96.75 86 PHE A C 1
ATOM 691 O O . PHE A 1 86 ? -12.957 -12.975 15.560 1.00 96.75 86 PHE A O 1
ATOM 698 N N . THR A 1 87 ? -12.662 -14.902 14.454 1.00 92.25 87 THR A N 1
ATOM 699 C CA . THR A 1 87 ? -12.367 -15.682 15.657 1.00 92.25 87 THR A CA 1
ATOM 700 C C . THR A 1 87 ? -10.897 -15.460 16.036 1.00 92.25 87 THR A C 1
ATOM 702 O O . THR A 1 87 ? -9.964 -15.735 15.273 1.00 92.25 87 THR A O 1
ATOM 705 N N . GLY A 1 88 ? -10.682 -14.874 17.213 1.00 88.88 88 GLY A N 1
ATOM 706 C CA . GLY A 1 88 ? -9.356 -14.487 17.696 1.00 88.88 88 GLY A CA 1
ATOM 707 C C . GLY A 1 88 ? -8.912 -13.096 17.235 1.00 88.88 88 GLY A C 1
ATOM 708 O O . GLY A 1 88 ? -9.721 -12.232 16.902 1.00 88.88 88 GLY A O 1
ATOM 709 N N . LYS A 1 89 ? -7.599 -12.851 17.277 1.00 92.56 89 LYS A N 1
ATOM 710 C CA . LYS A 1 89 ? -7.036 -11.523 17.019 1.00 92.56 89 LYS A CA 1
ATOM 711 C C . LYS A 1 89 ? -6.853 -11.278 15.519 1.00 92.56 89 LYS A C 1
ATOM 713 O O . LYS A 1 89 ? -6.234 -12.079 14.823 1.00 92.56 89 LYS A O 1
ATOM 718 N N . VAL A 1 90 ? -7.354 -10.139 15.043 1.00 97.81 90 VAL A N 1
ATOM 719 C CA . VAL A 1 90 ? -7.053 -9.574 13.720 1.00 97.81 90 VAL A CA 1
ATOM 720 C C . VAL A 1 90 ? -5.993 -8.496 13.909 1.00 97.81 90 VAL A C 1
ATOM 722 O O . VAL A 1 90 ? -6.153 -7.614 14.752 1.00 97.81 90 VAL A O 1
ATOM 725 N N . ASN A 1 91 ? -4.884 -8.572 13.172 1.00 98.38 91 ASN A N 1
ATOM 726 C CA . ASN A 1 91 ? -3.771 -7.640 13.333 1.00 98.38 91 ASN A CA 1
ATOM 727 C C . ASN A 1 91 ? -3.804 -6.463 12.359 1.00 98.38 91 ASN A C 1
ATOM 729 O O . ASN A 1 91 ? -3.167 -5.452 12.650 1.00 98.38 91 ASN A O 1
ATOM 733 N N . GLY A 1 92 ? -4.530 -6.586 11.251 1.00 98.69 92 GLY A N 1
ATOM 734 C CA . GLY A 1 92 ? -4.737 -5.525 10.274 1.00 98.69 92 GLY A CA 1
ATOM 735 C C . GLY A 1 92 ? -5.976 -5.771 9.423 1.00 98.69 92 GLY A C 1
ATOM 736 O O . GLY A 1 92 ? -6.414 -6.913 9.272 1.00 98.69 92 GLY A O 1
ATOM 737 N N . ILE A 1 93 ? -6.516 -4.698 8.858 1.00 98.88 93 ILE A N 1
ATOM 738 C CA . ILE A 1 93 ? -7.655 -4.725 7.937 1.00 98.88 93 ILE A CA 1
ATOM 739 C C . ILE A 1 93 ? -7.246 -4.049 6.626 1.00 98.88 93 ILE A C 1
ATOM 741 O O . ILE A 1 93 ? -6.599 -3.003 6.641 1.00 98.88 93 ILE A O 1
ATOM 745 N N . TYR A 1 94 ? -7.613 -4.647 5.495 1.00 98.81 94 TYR A N 1
ATOM 746 C CA . TYR A 1 94 ? -7.381 -4.106 4.158 1.00 98.81 94 TYR A CA 1
ATOM 747 C C . TYR A 1 94 ? -8.697 -4.004 3.377 1.00 98.81 94 TYR A C 1
ATOM 749 O O . TYR A 1 94 ? -9.401 -5.001 3.204 1.00 98.81 94 TYR A O 1
ATOM 757 N N . LEU A 1 95 ? -9.004 -2.797 2.898 1.00 98.62 95 LEU A N 1
ATOM 758 C CA . LEU A 1 95 ? -10.114 -2.476 2.004 1.00 98.62 95 LEU A CA 1
ATOM 759 C C . LEU A 1 95 ? -9.545 -2.162 0.604 1.00 98.62 95 LEU A C 1
ATOM 761 O O . LEU A 1 95 ? -8.853 -1.150 0.446 1.00 98.62 95 LEU A O 1
ATOM 765 N N . PRO A 1 96 ? -9.778 -3.015 -0.408 1.00 97.81 96 PRO A N 1
ATOM 766 C CA . PRO A 1 96 ? -9.200 -2.837 -1.736 1.00 97.81 96 PRO A CA 1
ATOM 767 C C . PRO A 1 96 ? -9.948 -1.798 -2.577 1.00 97.81 96 PRO A C 1
ATOM 769 O O . PRO A 1 96 ? -11.044 -1.349 -2.230 1.00 97.81 96 PRO A O 1
ATOM 772 N N . GLY A 1 97 ? -9.375 -1.499 -3.746 1.00 95.81 97 GLY A N 1
ATOM 773 C CA . GLY A 1 97 ? -10.077 -0.802 -4.821 1.00 95.81 97 GLY A CA 1
ATOM 774 C C . GLY A 1 97 ? -11.262 -1.607 -5.367 1.00 95.81 97 GLY A C 1
ATOM 775 O O . GLY A 1 97 ? -11.493 -2.761 -4.996 1.00 95.81 97 GLY A O 1
ATOM 776 N N . GLY A 1 98 ? -12.044 -0.992 -6.245 1.00 94.00 98 GLY A N 1
ATOM 777 C CA . GLY A 1 98 ? -13.231 -1.601 -6.836 1.00 94.00 98 GLY A CA 1
ATOM 778 C C . GLY A 1 98 ? -14.072 -0.568 -7.583 1.00 94.00 98 GLY A C 1
ATOM 779 O O . GLY A 1 98 ? -13.592 0.545 -7.802 1.00 94.00 98 GLY A O 1
ATOM 780 N N . PRO A 1 99 ? -15.319 -0.908 -7.950 1.00 93.06 99 PRO A N 1
ATOM 781 C CA . PRO A 1 99 ? -16.222 0.035 -8.595 1.00 93.06 99 PRO A CA 1
ATOM 782 C C . PRO A 1 99 ? -16.596 1.169 -7.636 1.00 93.06 99 PRO A C 1
ATOM 784 O O . PRO A 1 99 ? -16.386 1.053 -6.425 1.00 93.06 99 PRO A O 1
ATOM 787 N N . ASN A 1 100 ? -17.209 2.220 -8.179 1.00 94.50 100 ASN A N 1
ATOM 788 C CA . ASN A 1 100 ? -17.706 3.378 -7.437 1.00 94.50 100 ASN A CA 1
ATOM 789 C C . ASN A 1 100 ? -18.420 2.988 -6.131 1.00 94.50 100 ASN A C 1
ATOM 791 O O . ASN A 1 100 ? -19.169 2.005 -6.075 1.00 94.50 100 ASN A O 1
ATOM 795 N N . VAL A 1 101 ? -18.190 3.767 -5.073 1.00 95.50 101 VAL A N 1
ATOM 796 C CA . VAL A 1 101 ? -18.892 3.624 -3.797 1.00 95.50 101 VAL A CA 1
ATOM 797 C C . VAL A 1 101 ? -20.346 4.051 -4.013 1.00 95.50 101 VAL A C 1
ATOM 799 O O . VAL A 1 101 ? -20.603 5.211 -4.345 1.00 95.50 101 VAL A O 1
ATOM 802 N N . PRO A 1 102 ? -21.334 3.168 -3.789 1.00 95.44 102 PRO A N 1
ATOM 803 C CA . PRO A 1 102 ? -22.733 3.529 -3.952 1.00 95.44 102 PRO A CA 1
ATOM 804 C C . PRO A 1 102 ? -23.212 4.276 -2.696 1.00 95.44 102 PRO A C 1
ATOM 806 O O . PRO A 1 102 ? -23.920 3.740 -1.840 1.00 95.44 102 PRO A O 1
ATOM 809 N N . VAL A 1 103 ? -22.786 5.536 -2.548 1.00 94.06 103 VAL A N 1
ATOM 810 C CA . VAL A 1 103 ? -22.979 6.354 -1.334 1.00 94.06 103 VAL A CA 1
ATOM 811 C C . VAL A 1 103 ? -24.438 6.424 -0.876 1.00 94.06 103 VAL A C 1
ATOM 813 O O . VAL A 1 103 ? -24.696 6.406 0.326 1.00 94.06 103 VAL A O 1
ATOM 816 N N . HIS A 1 104 ? -25.393 6.388 -1.807 1.00 93.81 104 HIS A N 1
ATOM 817 C CA . HIS A 1 104 ? -26.830 6.438 -1.519 1.00 93.81 104 HIS A CA 1
ATOM 818 C C . HIS A 1 104 ? -27.496 5.065 -1.323 1.00 93.81 104 HIS A C 1
ATOM 820 O O . HIS A 1 104 ? -28.629 5.009 -0.846 1.00 93.81 104 HIS A O 1
ATOM 826 N N . ASP A 1 105 ? -26.815 3.960 -1.635 1.00 94.88 105 ASP A N 1
ATOM 827 C CA . ASP A 1 105 ? -27.361 2.610 -1.470 1.00 94.88 105 ASP A CA 1
ATOM 828 C C . ASP A 1 105 ? -26.896 1.981 -0.154 1.00 94.88 105 ASP A C 1
ATOM 830 O O . ASP A 1 105 ? -25.799 1.438 -0.047 1.00 94.88 105 ASP A O 1
ATOM 834 N N . ASN A 1 106 ? -27.725 2.061 0.884 1.00 91.44 106 ASN A N 1
ATOM 835 C CA . ASN A 1 106 ? -27.428 1.443 2.181 1.00 91.44 106 ASN A CA 1
ATOM 836 C C . ASN A 1 106 ? -27.630 -0.079 2.201 1.00 91.44 106 ASN A C 1
ATOM 838 O O . ASN A 1 106 ? -27.326 -0.708 3.214 1.00 91.44 106 ASN A O 1
ATOM 842 N N . SER A 1 107 ? -28.151 -0.660 1.119 1.00 94.75 107 SER A N 1
ATOM 843 C CA . SER A 1 107 ? -28.322 -2.104 0.975 1.00 94.75 107 SER A CA 1
ATOM 844 C C . SER A 1 107 ? -27.129 -2.794 0.312 1.00 94.75 107 SER A C 1
ATOM 846 O O . SER A 1 107 ? -27.057 -4.021 0.372 1.00 94.75 107 SER A O 1
ATOM 848 N N . ASP A 1 108 ? -26.172 -2.033 -0.239 1.00 96.06 108 ASP A N 1
ATOM 849 C CA . ASP A 1 108 ? -24.955 -2.582 -0.843 1.00 96.06 108 ASP A CA 1
ATOM 850 C C . ASP A 1 108 ? -24.149 -3.392 0.196 1.00 96.06 108 ASP A C 1
ATOM 852 O O . ASP A 1 108 ? -23.626 -2.821 1.166 1.00 96.06 108 ASP A O 1
ATOM 856 N N . PRO A 1 109 ? -24.024 -4.724 0.028 1.00 95.94 109 PRO A N 1
ATOM 857 C CA . PRO A 1 109 ? -23.404 -5.584 1.031 1.00 95.94 109 PRO A CA 1
ATOM 858 C C . PRO A 1 109 ? -21.918 -5.269 1.206 1.00 95.94 109 PRO A C 1
ATOM 860 O O . PRO A 1 109 ? -21.385 -5.375 2.313 1.00 95.94 109 PRO A O 1
ATOM 863 N N . ARG A 1 110 ? -21.245 -4.838 0.131 1.00 96.56 110 ARG A N 1
ATOM 864 C CA . ARG A 1 110 ? -19.834 -4.463 0.172 1.00 96.56 110 ARG A CA 1
ATOM 865 C C . ARG A 1 110 ? -19.626 -3.177 0.964 1.00 96.56 110 ARG A C 1
ATOM 867 O O . ARG A 1 110 ? -18.836 -3.197 1.902 1.00 96.56 110 ARG A O 1
ATOM 874 N N . LYS A 1 111 ? -20.355 -2.097 0.659 1.00 96.94 111 LYS A N 1
ATOM 875 C CA . LYS A 1 111 ? -20.303 -0.828 1.407 1.00 96.94 111 LYS A CA 1
ATOM 876 C C . LYS A 1 111 ? -20.621 -1.052 2.879 1.00 96.94 111 LYS A C 1
ATOM 878 O O . LYS A 1 111 ? -19.954 -0.483 3.742 1.00 96.94 111 LYS A O 1
ATOM 883 N N . LYS A 1 112 ? -21.605 -1.908 3.176 1.00 97.44 112 LYS A N 1
ATOM 884 C CA . LYS A 1 112 ? -21.924 -2.284 4.555 1.00 97.44 112 LYS A CA 1
ATOM 885 C C . LYS A 1 112 ? -20.720 -2.930 5.248 1.00 97.44 112 LYS A C 1
ATOM 887 O O . LYS A 1 112 ? -20.346 -2.476 6.325 1.00 97.44 112 LYS A O 1
ATOM 892 N N . LEU A 1 113 ? -20.099 -3.946 4.643 1.00 97.94 113 LEU A N 1
ATOM 893 C CA . LEU A 1 113 ? -18.932 -4.606 5.235 1.00 97.94 113 LEU A CA 1
ATOM 894 C C . LEU A 1 113 ? -17.727 -3.660 5.361 1.00 97.94 113 LEU A C 1
ATOM 896 O O . LEU A 1 113 ? -17.043 -3.684 6.378 1.00 97.94 113 LEU A O 1
ATOM 900 N N . GLU A 1 114 ? -17.467 -2.810 4.367 1.00 98.19 114 GLU A N 1
ATOM 901 C CA . GLU A 1 114 ? -16.411 -1.789 4.429 1.00 98.19 114 GLU A CA 1
ATOM 902 C C . GLU A 1 114 ? -16.620 -0.841 5.628 1.00 98.19 114 GLU A C 1
ATOM 904 O O . GLU A 1 114 ? -15.665 -0.523 6.343 1.00 98.19 114 GLU A O 1
ATOM 909 N N . GLY A 1 115 ? -17.870 -0.452 5.903 1.00 98.00 115 GLY A N 1
ATOM 910 C CA . GLY A 1 115 ? -18.253 0.314 7.091 1.00 98.00 115 GLY A CA 1
ATOM 911 C C . GLY A 1 115 ? -18.052 -0.443 8.395 1.00 98.00 115 GLY A C 1
ATOM 912 O O . GLY A 1 115 ? -17.373 0.056 9.292 1.00 98.00 115 GLY A O 1
ATOM 913 N N . ASP A 1 116 ? -18.577 -1.669 8.472 1.00 98.38 116 ASP A N 1
ATOM 914 C CA . ASP A 1 116 ? -18.435 -2.554 9.635 1.00 98.38 116 ASP A CA 1
ATOM 915 C C . ASP A 1 116 ? -16.942 -2.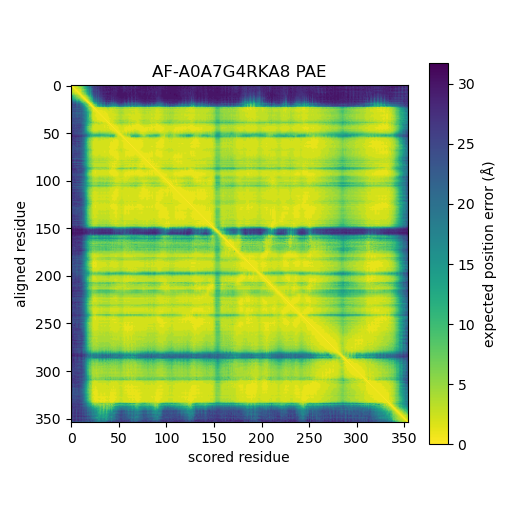766 9.984 1.00 98.38 116 ASP A C 1
ATOM 917 O O . ASP A 1 116 ? -16.546 -2.736 11.150 1.00 98.38 116 ASP A O 1
ATOM 921 N N . LEU A 1 117 ? -16.084 -2.941 8.971 1.00 98.56 117 LEU A N 1
ATOM 922 C CA . LEU A 1 117 ? -14.635 -3.098 9.121 1.00 98.56 117 LEU A CA 1
ATOM 923 C C . LEU A 1 117 ? -13.931 -1.803 9.540 1.00 98.56 117 LEU A C 1
ATOM 925 O O . LEU A 1 117 ? -12.998 -1.853 10.345 1.00 98.56 117 LEU A O 1
ATOM 929 N N . THR A 1 118 ? -14.376 -0.653 9.032 1.00 98.06 118 THR A N 1
ATOM 930 C CA . THR A 1 118 ? -13.865 0.664 9.443 1.00 98.06 118 THR A CA 1
ATOM 931 C C . THR A 1 118 ? -14.183 0.934 10.916 1.00 98.06 118 THR A C 1
ATOM 933 O O . THR A 1 118 ? -13.306 1.331 11.687 1.00 98.06 118 THR A O 1
ATOM 936 N N . GLU A 1 119 ? -15.411 0.643 11.351 1.00 97.69 119 GLU A N 1
ATOM 937 C CA . GLU A 1 119 ? -15.813 0.756 12.755 1.00 97.69 119 GLU A CA 1
ATOM 938 C C . GLU A 1 119 ? -15.066 -0.245 13.647 1.00 97.69 119 GLU A C 1
ATOM 940 O O . GLU A 1 119 ? -14.603 0.103 14.741 1.00 97.69 119 GLU A O 1
ATOM 945 N N . LEU A 1 120 ? -14.884 -1.483 13.181 1.00 97.69 120 LEU A N 1
ATOM 946 C CA . LEU A 1 120 ? -14.103 -2.489 13.894 1.00 97.69 120 LEU A CA 1
ATOM 947 C C . LEU A 1 120 ? -12.655 -2.025 14.098 1.00 97.69 120 LEU A C 1
ATOM 949 O O . LEU A 1 120 ? -12.140 -2.116 15.214 1.00 97.69 120 LEU A O 1
ATOM 953 N N . ALA A 1 121 ? -12.019 -1.487 13.054 1.00 97.75 121 ALA A N 1
ATOM 954 C CA . ALA A 1 121 ? -10.663 -0.956 13.131 1.00 97.75 121 ALA A CA 1
ATOM 955 C C . ALA A 1 121 ? -10.535 0.131 14.199 1.00 97.75 121 ALA A C 1
ATOM 957 O O . ALA A 1 121 ? -9.647 0.076 15.053 1.00 97.75 121 ALA A O 1
ATOM 958 N N . GLN A 1 122 ? -11.476 1.076 14.203 1.00 96.44 122 GLN A N 1
ATOM 959 C CA . GLN A 1 122 ? -11.494 2.166 15.167 1.00 96.44 122 GLN A CA 1
ATOM 960 C C . GLN A 1 122 ? -11.763 1.680 16.597 1.00 96.44 122 GLN A C 1
ATOM 962 O O . GLN A 1 122 ? -11.079 2.099 17.529 1.00 96.44 122 GLN A O 1
ATOM 967 N N . SER A 1 123 ? -12.751 0.806 16.788 1.00 96.38 123 SER A N 1
ATOM 968 C CA . SER A 1 123 ? -13.172 0.346 18.119 1.00 96.38 123 SER A CA 1
ATOM 969 C C . SER A 1 123 ? -12.182 -0.621 18.772 1.00 96.38 123 SER A C 1
ATOM 971 O O . SER A 1 123 ? -12.170 -0.750 19.999 1.00 96.38 123 SER A O 1
ATOM 973 N N . LYS A 1 124 ? -11.352 -1.304 17.975 1.00 96.12 124 LYS A N 1
ATOM 974 C CA . LYS A 1 124 ? -10.382 -2.302 18.447 1.00 96.12 124 LYS A CA 1
ATOM 975 C C . LYS A 1 124 ? -8.921 -1.880 18.309 1.00 96.12 124 LYS A C 1
ATOM 977 O O . LYS A 1 124 ? -8.062 -2.705 18.606 1.00 96.12 124 LYS A O 1
ATOM 982 N N . ASP A 1 125 ? -8.634 -0.635 17.916 1.00 96.88 125 ASP A N 1
ATOM 983 C CA . ASP A 1 125 ? -7.259 -0.147 17.698 1.00 96.88 125 ASP A CA 1
ATOM 984 C C . ASP A 1 125 ? -6.499 -1.055 16.705 1.00 96.88 125 ASP A C 1
ATOM 986 O O . ASP A 1 125 ? -5.369 -1.472 16.951 1.00 96.88 125 ASP A O 1
ATOM 990 N N . ILE A 1 126 ? -7.149 -1.419 15.590 1.00 98.06 126 ILE A N 1
ATOM 991 C CA . ILE A 1 126 ? -6.557 -2.256 14.533 1.00 98.06 126 ILE A CA 1
ATOM 992 C C . ILE A 1 126 ? -6.108 -1.342 13.381 1.00 98.06 126 ILE A C 1
ATOM 994 O O . ILE A 1 126 ? -6.917 -0.553 12.891 1.00 98.06 126 ILE A O 1
ATOM 998 N N . PRO A 1 127 ? -4.855 -1.451 12.898 1.00 98.56 127 PRO A N 1
ATOM 999 C CA . PRO A 1 127 ? -4.414 -0.759 11.691 1.00 98.56 127 PRO A CA 1
ATOM 1000 C C . PRO A 1 127 ? -5.307 -1.087 10.488 1.00 98.56 127 PRO A C 1
ATOM 1002 O O . PRO A 1 127 ? -5.563 -2.264 10.214 1.00 98.56 127 PRO A O 1
ATOM 1005 N N . LEU A 1 128 ? -5.708 -0.068 9.728 1.00 98.81 128 LEU A N 1
ATOM 1006 C CA . LEU A 1 128 ? -6.516 -0.230 8.517 1.00 98.81 128 LEU A CA 1
ATOM 1007 C C . LEU A 1 128 ? -5.846 0.440 7.318 1.00 98.81 128 LEU A C 1
ATOM 1009 O O . LEU A 1 128 ? -5.300 1.535 7.440 1.00 98.81 128 LEU A O 1
ATOM 1013 N N . LEU A 1 129 ? -5.908 -0.220 6.165 1.00 98.88 129 LEU A N 1
ATOM 1014 C CA . LEU A 1 129 ? -5.500 0.308 4.866 1.00 98.88 129 LEU A CA 1
ATOM 1015 C C . LEU A 1 129 ? -6.696 0.313 3.911 1.00 98.88 129 LEU A C 1
ATOM 1017 O O . LEU A 1 129 ? -7.271 -0.743 3.665 1.00 98.88 129 LEU A O 1
ATOM 1021 N N . GLY A 1 130 ? -7.024 1.468 3.340 1.00 98.62 130 GLY A N 1
ATOM 1022 C CA . GLY A 1 130 ? -7.937 1.606 2.206 1.00 98.62 130 GLY A CA 1
ATOM 1023 C C . GLY A 1 130 ? -7.189 2.018 0.937 1.00 98.62 130 GLY A C 1
ATOM 1024 O O . GLY A 1 130 ? -6.339 2.902 0.996 1.00 98.62 130 GLY A O 1
ATOM 1025 N N . ILE A 1 131 ? -7.489 1.400 -0.206 1.00 98.56 131 ILE A N 1
ATOM 1026 C CA . ILE A 1 131 ? -6.932 1.801 -1.511 1.00 98.56 131 ILE A CA 1
ATOM 1027 C C . ILE A 1 131 ? -8.066 2.078 -2.501 1.00 98.56 131 ILE A C 1
ATOM 1029 O O . ILE A 1 131 ? -8.996 1.279 -2.592 1.00 98.56 131 ILE A O 1
ATOM 1033 N N . CYS A 1 132 ? -7.984 3.181 -3.247 1.00 97.31 132 CYS A N 1
ATOM 1034 C CA . CYS A 1 132 ? -8.982 3.665 -4.199 1.00 97.31 132 CYS A CA 1
ATOM 1035 C C . CYS A 1 132 ? -10.381 3.686 -3.556 1.00 97.31 132 CYS A C 1
ATOM 1037 O O . CYS A 1 132 ? -10.592 4.423 -2.590 1.00 97.31 132 CYS A O 1
ATOM 1039 N N . ARG A 1 133 ? -11.306 2.813 -3.980 1.00 96.88 133 ARG A N 1
ATOM 1040 C CA . ARG A 1 133 ? -12.615 2.620 -3.327 1.00 96.88 133 ARG A CA 1
ATOM 1041 C C . ARG A 1 133 ? -12.501 2.453 -1.807 1.00 96.88 133 ARG A C 1
ATOM 1043 O O . ARG A 1 133 ? -13.263 3.061 -1.067 1.00 96.88 133 ARG A O 1
ATOM 1050 N N . GLY A 1 134 ? -11.527 1.690 -1.309 1.00 98.00 134 GLY A N 1
ATOM 1051 C CA . GLY A 1 134 ? -11.329 1.516 0.130 1.00 98.00 134 GLY A CA 1
ATOM 1052 C C . GLY A 1 134 ? -11.021 2.828 0.864 1.00 98.00 134 GLY A C 1
ATOM 1053 O O . GLY A 1 134 ? -11.487 3.023 1.984 1.00 98.00 134 GLY A O 1
ATOM 1054 N N . GLN A 1 135 ? -10.280 3.750 0.241 1.00 98.38 135 GLN A N 1
ATOM 1055 C CA . GLN A 1 135 ? -10.025 5.082 0.798 1.00 98.38 135 GLN A CA 1
ATOM 1056 C C . GLN A 1 135 ? -11.284 5.957 0.759 1.00 98.38 135 GLN A C 1
ATOM 1058 O O . GLN A 1 135 ? -11.590 6.626 1.748 1.00 98.38 135 GLN A O 1
ATOM 1063 N N . GLN A 1 136 ? -12.043 5.897 -0.336 1.00 98.06 136 GLN A N 1
ATOM 1064 C CA . GLN A 1 136 ? -13.327 6.587 -0.479 1.00 98.06 136 GLN A CA 1
ATOM 1065 C C . GLN A 1 136 ? -14.333 6.120 0.576 1.00 98.06 136 GLN A C 1
ATOM 1067 O O . GLN A 1 136 ? -14.976 6.945 1.222 1.00 98.06 136 GLN A O 1
ATOM 1072 N N . THR A 1 137 ? -14.430 4.812 0.827 1.00 97.56 137 THR A N 1
ATOM 1073 C CA . THR A 1 137 ? -15.340 4.2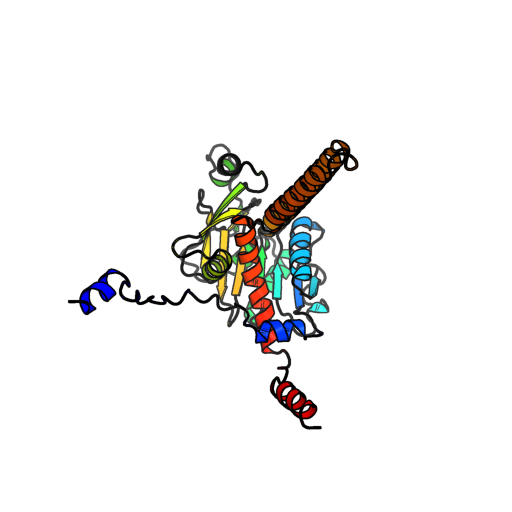87 1.845 1.00 97.56 137 THR A CA 1
ATOM 1074 C C . THR A 1 137 ? -14.919 4.713 3.252 1.00 97.56 137 THR A C 1
ATOM 1076 O O . THR A 1 137 ? -15.762 5.166 4.025 1.00 97.56 137 THR A O 1
ATOM 1079 N N . VAL A 1 138 ? -13.622 4.671 3.582 1.00 97.75 138 VAL A N 1
ATOM 1080 C CA . VAL A 1 138 ? -13.108 5.220 4.854 1.00 97.75 138 VAL A CA 1
ATOM 1081 C C . VAL A 1 138 ? -13.514 6.688 5.013 1.00 97.75 138 VAL A C 1
ATOM 1083 O O . VAL A 1 138 ? -14.012 7.080 6.068 1.00 97.75 138 VAL A O 1
ATOM 1086 N N . ALA A 1 139 ? -13.351 7.496 3.966 1.00 97.81 139 ALA A N 1
ATOM 1087 C CA . ALA A 1 139 ? -13.751 8.898 3.971 1.00 97.81 139 ALA A CA 1
ATOM 1088 C C . ALA A 1 139 ? -15.261 9.077 4.174 1.00 97.81 139 ALA A C 1
ATOM 1090 O O . ALA A 1 139 ? -15.675 9.837 5.053 1.00 97.81 139 ALA A O 1
ATOM 1091 N N . HIS A 1 140 ? -16.078 8.311 3.453 1.00 97.56 140 HIS A N 1
ATOM 1092 C CA . HIS A 1 140 ? -17.532 8.316 3.583 1.00 97.56 140 HIS A CA 1
ATOM 1093 C C . HIS A 1 140 ? -17.990 8.024 5.022 1.00 97.56 140 HIS A C 1
ATOM 1095 O O . HIS A 1 140 ? -18.768 8.787 5.598 1.00 97.56 140 HIS A O 1
ATOM 1101 N N . PHE A 1 141 ? -17.452 6.980 5.663 1.00 96.62 141 PHE A N 1
ATOM 1102 C CA . PHE A 1 141 ? -17.774 6.650 7.061 1.00 96.62 141 PHE A CA 1
ATOM 1103 C C . PHE A 1 141 ? -17.204 7.653 8.076 1.00 96.62 141 PHE A C 1
ATOM 1105 O O . PHE A 1 141 ? -17.645 7.715 9.227 1.00 96.62 141 PHE A O 1
ATOM 1112 N N . HIS A 1 142 ? -16.290 8.514 7.638 1.00 96.12 142 HIS A N 1
ATOM 1113 C CA . HIS A 1 142 ? -15.829 9.693 8.360 1.00 96.12 142 HIS A CA 1
ATOM 1114 C C . HIS A 1 142 ? -16.524 10.990 7.913 1.00 96.12 142 HIS A C 1
ATOM 1116 O O . HIS A 1 142 ? -16.070 12.085 8.236 1.00 96.12 142 HIS A O 1
ATOM 1122 N N . ARG A 1 143 ? -17.695 10.890 7.272 1.00 96.06 143 ARG A N 1
ATOM 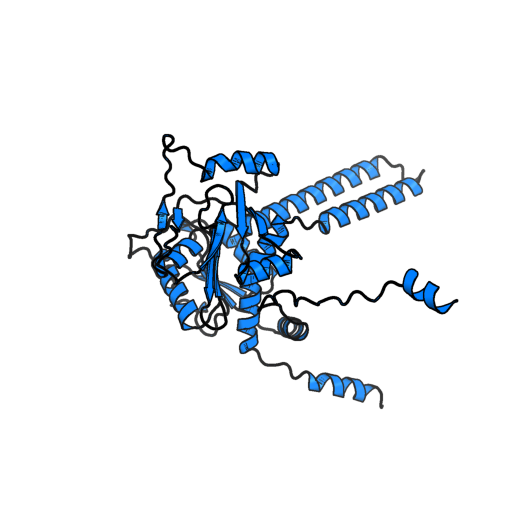1123 C CA . ARG A 1 143 ? -18.562 12.023 6.898 1.00 96.06 143 ARG A CA 1
ATOM 1124 C C . ARG A 1 143 ? -17.943 12.975 5.876 1.00 96.06 143 ARG A C 1
ATOM 1126 O O . ARG A 1 143 ? -18.340 14.134 5.813 1.00 96.06 143 ARG A O 1
ATOM 1133 N N . TYR A 1 144 ? -16.960 12.511 5.116 1.00 96.75 144 TYR A N 1
ATOM 1134 C CA . TYR A 1 144 ? -16.536 13.206 3.910 1.00 96.75 144 TYR A CA 1
ATOM 1135 C C . TYR A 1 144 ? -17.489 12.868 2.767 1.00 96.75 144 TYR A C 1
ATOM 1137 O O . TYR A 1 144 ? -18.082 11.785 2.726 1.00 96.75 144 TYR A O 1
ATOM 1145 N N . GLU A 1 145 ? -17.624 13.803 1.837 1.00 96.31 145 GLU A N 1
ATOM 1146 C CA . GLU A 1 145 ? -18.372 13.581 0.611 1.00 96.31 145 GLU A CA 1
ATOM 1147 C C . GLU A 1 145 ? -17.504 12.802 -0.387 1.00 96.31 145 GLU A C 1
ATOM 1149 O O . GLU A 1 145 ? -16.305 13.057 -0.523 1.00 96.31 145 GLU A O 1
ATOM 1154 N N . VAL A 1 146 ? -18.116 11.826 -1.057 1.00 96.81 146 VAL A N 1
ATOM 1155 C CA . VAL A 1 146 ? -17.509 11.093 -2.171 1.00 96.81 146 VAL A CA 1
ATOM 1156 C C . VAL A 1 146 ? -18.352 11.403 -3.392 1.00 96.81 146 VAL A C 1
ATOM 1158 O O . VAL A 1 146 ? -19.551 11.116 -3.395 1.00 96.81 146 VAL A O 1
ATOM 1161 N N . THR A 1 147 ? -17.732 12.006 -4.397 1.00 93.69 147 THR A N 1
ATOM 1162 C CA . THR A 1 147 ? -18.410 12.493 -5.598 1.00 93.69 147 THR A CA 1
ATOM 1163 C C . THR A 1 147 ? -17.709 11.984 -6.842 1.00 93.69 147 THR A C 1
ATOM 1165 O O . THR A 1 147 ? -16.507 11.694 -6.831 1.00 93.69 147 THR A O 1
ATOM 1168 N N . ASP A 1 148 ? -18.476 11.858 -7.921 1.00 91.25 148 ASP A N 1
ATOM 1169 C CA . ASP A 1 148 ? -17.899 11.596 -9.230 1.00 91.25 148 ASP A CA 1
ATOM 1170 C C . ASP A 1 148 ? -16.990 12.770 -9.614 1.00 91.25 148 ASP A C 1
ATOM 1172 O O . ASP A 1 148 ? -17.292 13.940 -9.357 1.00 91.25 148 ASP A O 1
ATOM 1176 N N . ILE A 1 149 ? -15.845 12.444 -10.200 1.00 85.50 149 ILE A N 1
ATOM 1177 C CA . ILE A 1 149 ? -15.060 13.417 -10.944 1.00 85.50 149 ILE A CA 1
ATOM 1178 C C . ILE A 1 149 ? -15.940 13.794 -12.140 1.00 85.50 149 ILE A C 1
ATOM 1180 O O . ILE A 1 149 ? -16.465 12.884 -12.789 1.00 85.50 149 ILE A O 1
ATOM 1184 N N . PRO A 1 150 ? -16.180 15.090 -12.402 1.00 73.19 150 PRO A N 1
ATOM 1185 C CA . PRO A 1 150 ? -16.866 15.500 -13.623 1.00 73.19 150 PRO A CA 1
ATOM 1186 C C . PRO A 1 150 ? -16.220 14.821 -14.850 1.00 73.19 150 PRO A C 1
ATOM 1188 O O . PRO A 1 150 ? -15.071 14.413 -14.780 1.00 73.19 150 PRO A O 1
ATOM 1191 N N . GLU A 1 151 ? -16.967 14.602 -15.935 1.00 62.81 151 GLU A N 1
ATOM 1192 C CA . GLU A 1 151 ? -16.420 14.028 -17.185 1.00 62.81 151 GLU A CA 1
ATOM 1193 C C . GLU A 1 151 ? -16.632 14.983 -18.383 1.00 62.81 151 GLU A C 1
ATOM 1195 O O . GLU A 1 151 ? -16.487 14.599 -19.548 1.00 62.81 151 GLU A O 1
ATOM 1200 N N . ASP A 1 152 ? -17.073 16.224 -18.141 1.00 54.31 152 ASP A N 1
ATOM 1201 C CA . ASP A 1 152 ? -17.571 17.090 -19.214 1.00 54.31 152 ASP A CA 1
ATOM 1202 C C . ASP A 1 152 ? -16.439 17.859 -19.900 1.00 54.31 152 ASP A C 1
ATOM 1204 O O . ASP A 1 152 ? -15.883 18.806 -19.357 1.00 54.31 152 ASP A O 1
ATOM 1208 N N . SER A 1 153 ? -16.210 17.525 -21.171 1.00 47.69 153 SER A N 1
ATOM 1209 C CA . SER A 1 153 ? -15.311 18.195 -22.124 1.00 47.69 153 SER A CA 1
ATOM 1210 C C . SER A 1 153 ? -15.402 19.733 -22.206 1.00 47.69 153 SER A C 1
ATOM 1212 O O . SER A 1 153 ? -14.480 20.368 -22.718 1.00 47.69 153 SER A O 1
ATOM 1214 N N . ASN A 1 154 ? -16.490 20.358 -21.736 1.00 52.75 154 ASN A N 1
ATOM 1215 C CA . ASN A 1 154 ? -16.614 21.822 -21.677 1.00 52.75 154 ASN A CA 1
ATOM 1216 C C . ASN A 1 154 ? -15.978 22.445 -20.420 1.00 52.75 154 ASN A C 1
ATOM 1218 O O . ASN A 1 154 ? -15.730 23.654 -20.386 1.00 52.75 154 ASN A O 1
ATOM 1222 N N . GLN A 1 155 ? -15.698 21.635 -19.400 1.00 53.09 155 GLN A N 1
ATOM 1223 C CA . GLN A 1 155 ? -14.888 21.970 -18.237 1.00 53.09 155 GLN A CA 1
ATOM 1224 C C . GLN A 1 155 ? -13.517 21.328 -18.474 1.00 53.09 155 GLN A C 1
ATOM 1226 O O . GLN A 1 155 ? -13.355 20.136 -18.285 1.00 53.09 155 GLN A O 1
ATOM 1231 N N . HIS A 1 156 ? -12.542 22.093 -18.976 1.00 45.16 156 HIS A N 1
ATOM 1232 C CA . HIS A 1 156 ? -11.177 21.590 -19.197 1.00 45.16 156 HIS A CA 1
ATOM 1233 C C . HIS A 1 156 ? -10.668 20.929 -17.904 1.00 45.16 156 HIS A C 1
ATOM 1235 O O . HIS A 1 156 ? -10.557 21.602 -16.872 1.00 45.16 156 HIS A O 1
ATOM 1241 N N . GLU A 1 157 ? -10.441 19.619 -17.925 1.00 60.62 157 GLU A N 1
ATOM 1242 C CA . GLU A 1 157 ? -10.287 18.818 -16.717 1.00 60.62 157 GLU A CA 1
ATOM 1243 C C . GLU A 1 157 ? -8.833 18.461 -16.464 1.00 60.62 157 GLU A C 1
ATOM 1245 O O . GLU A 1 157 ? -8.240 17.607 -17.118 1.00 60.62 157 GLU A O 1
ATOM 1250 N N . LEU A 1 158 ? -8.282 19.074 -15.420 1.00 59.69 158 LEU A N 1
ATOM 1251 C CA . LEU A 1 158 ? -6.904 18.868 -14.993 1.00 59.69 158 LEU A CA 1
ATOM 1252 C C . LEU A 1 158 ? -6.595 17.379 -14.724 1.00 59.69 158 LEU A C 1
ATOM 1254 O O . LEU A 1 158 ? -5.533 16.909 -15.117 1.00 59.69 158 LEU A O 1
ATOM 1258 N N . HIS A 1 159 ? -7.503 16.611 -14.105 1.00 73.50 159 HIS A N 1
ATOM 1259 C CA . HIS A 1 159 ? -7.172 15.267 -13.601 1.00 73.50 159 HIS A CA 1
ATOM 1260 C C . HIS A 1 159 ? -6.628 14.327 -14.695 1.00 73.50 159 HIS A C 1
ATOM 1262 O O . HIS A 1 159 ? -5.514 13.815 -14.574 1.00 73.50 159 HIS A O 1
ATOM 1268 N N . TYR A 1 160 ? -7.363 14.167 -15.801 1.00 74.88 160 TYR A N 1
ATOM 1269 C CA . TYR A 1 160 ? -6.949 13.308 -16.916 1.00 74.88 160 TYR A CA 1
ATOM 1270 C C . TYR A 1 160 ? -6.037 14.019 -17.926 1.00 74.88 160 TYR A C 1
ATOM 1272 O O . TYR A 1 160 ? -5.191 13.371 -18.545 1.00 74.88 160 TYR A O 1
ATOM 1280 N N . GLU A 1 161 ? -6.132 15.347 -18.076 1.00 73.69 161 GLU A N 1
ATOM 1281 C CA . GLU A 1 161 ? -5.265 16.118 -18.986 1.00 73.69 161 GLU A CA 1
ATOM 1282 C C . GLU A 1 161 ? -3.775 16.002 -18.622 1.00 73.69 161 GLU A C 1
ATOM 1284 O O . GLU A 1 161 ? -2.896 16.097 -19.486 1.00 73.69 161 GLU A O 1
ATOM 1289 N N . HIS A 1 162 ? -3.459 15.765 -17.348 1.00 74.25 162 HIS A N 1
ATOM 1290 C CA . HIS A 1 162 ? -2.078 15.632 -16.890 1.00 74.25 162 HIS A CA 1
ATOM 1291 C C . HIS A 1 162 ? -1.470 14.241 -17.091 1.00 74.25 162 HIS A C 1
ATOM 1293 O O . HIS A 1 162 ? -0.255 14.099 -16.922 1.00 74.25 162 HIS A O 1
ATOM 1299 N N . PHE A 1 163 ? -2.242 13.248 -17.544 1.00 81.44 163 PHE A N 1
ATOM 1300 C CA . PHE A 1 163 ? -1.721 11.908 -17.835 1.00 81.44 163 PHE A CA 1
ATOM 1301 C C . PHE A 1 163 ? -0.641 11.978 -18.920 1.00 81.44 163 PHE A C 1
ATOM 1303 O O . PHE A 1 163 ? 0.446 11.419 -18.769 1.00 81.44 163 PHE A O 1
ATOM 1310 N N . ASP A 1 164 ? -0.883 12.783 -19.956 1.00 78.56 164 ASP A N 1
ATOM 1311 C CA . ASP A 1 164 ? 0.084 13.062 -21.017 1.00 78.56 164 ASP A CA 1
ATOM 1312 C C . ASP A 1 164 ? 1.340 13.771 -20.499 1.00 78.56 164 ASP A C 1
ATOM 1314 O O . ASP A 1 164 ? 2.441 13.529 -20.996 1.00 78.56 164 ASP A O 1
ATOM 1318 N N . ALA A 1 165 ? 1.198 14.675 -19.526 1.00 80.56 165 ALA A N 1
ATOM 1319 C CA . ALA A 1 165 ? 2.331 15.393 -18.948 1.00 80.56 165 ALA A CA 1
ATOM 1320 C C . ALA A 1 165 ? 3.235 14.443 -18.148 1.00 80.56 165 ALA A C 1
ATOM 1322 O O . ALA A 1 165 ? 4.455 14.461 -18.328 1.00 80.56 165 ALA A O 1
ATOM 1323 N N . VAL A 1 166 ? 2.642 13.570 -17.328 1.00 81.94 166 VAL A N 1
ATOM 1324 C CA . VAL A 1 166 ? 3.367 12.542 -16.566 1.00 81.94 166 VAL A CA 1
ATOM 1325 C C . VAL A 1 166 ? 4.003 11.518 -17.503 1.00 81.94 166 VAL A C 1
ATOM 1327 O O . VAL A 1 166 ? 5.177 11.181 -17.332 1.00 81.94 166 VAL A O 1
ATOM 1330 N N . TYR A 1 167 ? 3.292 11.076 -18.540 1.00 83.06 167 TYR A N 1
ATOM 1331 C CA . TYR A 1 167 ? 3.851 10.167 -19.536 1.00 83.06 167 TYR A CA 1
ATOM 1332 C C . TYR A 1 167 ? 5.016 10.804 -20.303 1.00 83.06 167 TYR A C 1
ATOM 1334 O O . TYR A 1 167 ? 6.055 10.173 -20.479 1.00 83.06 167 TYR A O 1
ATOM 1342 N N . LYS A 1 168 ? 4.916 12.080 -20.703 1.00 84.88 168 LYS A N 1
ATOM 1343 C CA . LYS A 1 168 ? 6.025 12.798 -21.360 1.00 84.88 168 LYS A CA 1
ATOM 1344 C C . LYS A 1 168 ? 7.259 12.903 -20.461 1.00 84.88 168 LYS A C 1
ATOM 1346 O O . LYS A 1 168 ? 8.373 12.780 -20.966 1.00 84.88 168 LYS A O 1
ATOM 1351 N N . GLU A 1 169 ? 7.075 13.104 -19.157 1.00 85.94 169 GLU A N 1
ATOM 1352 C CA . GLU A 1 169 ? 8.171 13.183 -18.183 1.00 85.94 169 GLU A CA 1
ATOM 1353 C C . GLU A 1 169 ? 8.825 11.818 -17.922 1.00 85.94 169 GLU A C 1
ATOM 1355 O O . GLU A 1 169 ? 10.050 11.715 -17.867 1.00 85.94 169 GLU A O 1
ATOM 1360 N N . THR A 1 170 ? 8.019 10.770 -17.754 1.00 84.88 170 THR A N 1
ATOM 1361 C CA . THR A 1 170 ? 8.491 9.455 -17.293 1.00 84.88 170 THR A CA 1
ATOM 1362 C C . THR A 1 170 ? 8.825 8.493 -18.430 1.00 84.88 170 THR A C 1
ATOM 1364 O O . THR A 1 170 ? 9.674 7.620 -18.253 1.00 84.88 170 THR A O 1
ATOM 1367 N N . GLN A 1 171 ? 8.177 8.656 -19.588 1.00 86.31 171 GLN A N 1
ATOM 1368 C CA . GLN A 1 171 ? 8.141 7.695 -20.695 1.00 86.31 171 GLN A CA 1
ATOM 1369 C C . GLN A 1 171 ? 7.704 6.287 -20.242 1.00 86.31 171 GLN A C 1
ATOM 1371 O O . GLN A 1 171 ? 8.095 5.287 -20.843 1.00 86.31 171 GLN A O 1
ATOM 1376 N N . ASP A 1 172 ? 6.908 6.205 -19.170 1.00 81.81 172 ASP A N 1
ATOM 1377 C CA . ASP A 1 172 ? 6.461 4.960 -18.546 1.00 81.81 172 ASP A CA 1
ATOM 1378 C C . ASP A 1 172 ? 4.932 5.006 -18.355 1.00 81.81 172 ASP A C 1
ATOM 1380 O O . ASP A 1 172 ? 4.439 5.811 -17.562 1.00 81.81 172 ASP A O 1
ATOM 1384 N N . PRO A 1 173 ? 4.162 4.163 -19.072 1.00 79.94 173 PRO A N 1
ATOM 1385 C CA . PRO A 1 173 ? 2.699 4.178 -19.027 1.00 79.94 173 PRO A CA 1
ATOM 1386 C C . PRO A 1 173 ? 2.127 3.681 -17.691 1.00 79.94 173 PRO A C 1
ATOM 1388 O O . PRO A 1 173 ? 0.923 3.781 -17.474 1.00 79.94 173 PRO A O 1
ATOM 1391 N N . THR A 1 174 ? 2.967 3.156 -16.791 1.00 83.69 174 THR A N 1
ATOM 1392 C CA . THR A 1 174 ? 2.576 2.828 -15.413 1.00 83.69 174 THR A CA 1
ATOM 1393 C C . THR A 1 174 ? 2.098 4.072 -14.670 1.00 83.69 174 THR A C 1
ATOM 1395 O O . THR A 1 174 ? 1.202 3.989 -13.828 1.00 83.69 174 THR A O 1
ATOM 1398 N N . TYR A 1 175 ? 2.717 5.221 -14.945 1.00 88.94 175 TYR A N 1
ATOM 1399 C CA . TYR A 1 175 ? 2.463 6.454 -14.219 1.00 88.94 175 TYR A CA 1
ATOM 1400 C C . TYR A 1 175 ? 1.578 7.387 -15.026 1.00 88.94 175 TYR A C 1
ATOM 1402 O O . TYR A 1 175 ? 1.877 7.723 -16.170 1.00 88.94 175 TYR A O 1
ATOM 1410 N N . ASN A 1 176 ? 0.524 7.865 -14.384 1.00 88.19 176 ASN A N 1
ATOM 1411 C CA . ASN A 1 176 ? -0.404 8.821 -14.976 1.00 88.19 176 ASN A CA 1
ATOM 1412 C C . ASN A 1 176 ? -0.713 10.000 -14.040 1.00 88.19 176 ASN A C 1
ATOM 1414 O O . ASN A 1 176 ? -1.276 10.990 -14.484 1.00 88.19 176 ASN A O 1
ATOM 1418 N N . SER A 1 177 ? -0.271 9.955 -12.780 1.00 91.56 177 SER A N 1
ATOM 1419 C CA . SER A 1 177 ? -0.395 11.067 -11.838 1.00 91.56 177 SER A CA 1
ATOM 1420 C C . SER A 1 177 ? 0.876 11.237 -10.998 1.00 91.56 177 SER A C 1
ATOM 1422 O O . SER A 1 177 ? 1.806 10.422 -11.035 1.00 91.56 177 SER A O 1
ATOM 1424 N N . LYS A 1 178 ? 0.931 12.334 -10.243 1.00 95.06 178 LYS A N 1
ATOM 1425 C CA . LYS A 1 178 ? 2.010 12.675 -9.316 1.00 95.06 178 LYS A CA 1
ATOM 1426 C C . LYS A 1 178 ? 1.410 13.165 -8.007 1.00 95.06 178 LYS A C 1
ATOM 1428 O O . LYS A 1 178 ? 0.611 14.097 -8.011 1.00 95.06 178 LYS A O 1
ATOM 1433 N N . VAL A 1 179 ? 1.844 12.573 -6.901 1.00 96.81 179 VAL A N 1
ATOM 1434 C CA . VAL A 1 179 ? 1.366 12.904 -5.553 1.00 96.81 179 VAL A CA 1
ATOM 1435 C C . VAL A 1 179 ? 2.400 13.759 -4.840 1.00 96.81 179 VAL A C 1
ATOM 1437 O O . VAL A 1 179 ? 3.604 13.530 -4.974 1.00 96.81 179 VAL A O 1
ATOM 1440 N N . VAL A 1 180 ? 1.921 14.728 -4.064 1.00 97.94 180 VAL A N 1
ATOM 1441 C CA . VAL A 1 180 ? 2.710 15.543 -3.140 1.00 97.94 180 VAL A CA 1
ATOM 1442 C C . VAL A 1 180 ? 2.256 15.234 -1.717 1.00 97.94 180 VAL A C 1
ATOM 1444 O O . VAL A 1 180 ? 1.087 15.427 -1.384 1.00 97.94 180 VAL A O 1
ATOM 1447 N N . VAL A 1 181 ? 3.175 14.760 -0.875 1.00 97.94 181 VAL A N 1
ATOM 1448 C CA . VAL A 1 181 ? 2.938 14.527 0.558 1.00 97.94 181 VAL A CA 1
ATOM 1449 C C . VAL A 1 181 ? 3.712 15.559 1.370 1.00 97.94 181 VAL A C 1
ATOM 1451 O O . VAL A 1 181 ? 4.944 15.620 1.292 1.00 97.94 181 VAL A O 1
ATOM 1454 N N . HIS A 1 182 ? 2.983 16.340 2.166 1.00 93.31 182 HIS A N 1
ATOM 1455 C CA . HIS A 1 182 ? 3.541 17.408 2.994 1.00 93.31 182 HIS A CA 1
ATOM 1456 C C . HIS A 1 182 ? 4.023 16.903 4.357 1.00 93.31 182 HIS A C 1
ATOM 1458 O O . HIS A 1 182 ? 3.570 15.873 4.870 1.00 93.31 182 HIS A O 1
ATOM 1464 N N . GLU A 1 183 ? 4.931 17.665 4.964 1.00 93.88 183 GLU A N 1
ATOM 1465 C CA . GLU A 1 183 ? 5.396 17.438 6.333 1.00 93.88 183 GLU A CA 1
ATOM 1466 C C . GLU A 1 183 ? 4.241 17.468 7.352 1.00 93.88 183 GLU A C 1
ATOM 1468 O O . GLU A 1 183 ? 3.252 18.178 7.187 1.00 93.88 183 GLU A O 1
ATOM 1473 N N . GLY A 1 184 ? 4.380 16.703 8.442 1.00 92.12 184 GLY A N 1
ATOM 1474 C CA . GLY A 1 184 ? 3.419 16.706 9.556 1.00 92.12 184 GLY A CA 1
ATOM 1475 C C . GLY A 1 184 ? 2.465 15.508 9.627 1.00 92.12 184 GLY A C 1
ATOM 1476 O O . GLY A 1 184 ? 1.586 15.497 10.486 1.00 92.12 184 GLY A O 1
ATOM 1477 N N . SER A 1 185 ? 2.650 14.489 8.783 1.00 95.06 185 SER A N 1
ATOM 1478 C CA . SER A 1 185 ? 1.899 13.222 8.823 1.00 95.06 185 SER A CA 1
ATOM 1479 C C . SER A 1 185 ? 2.786 12.017 9.160 1.00 95.06 185 SER A C 1
ATOM 1481 O O . SER A 1 185 ? 4.013 12.046 8.988 1.00 95.06 185 SER A O 1
ATOM 1483 N N . GLN A 1 186 ? 2.188 10.920 9.631 1.00 96.12 186 GLN A N 1
ATOM 1484 C CA . GLN A 1 186 ? 2.911 9.650 9.756 1.00 96.12 186 GLN A CA 1
ATOM 1485 C C . GLN A 1 186 ? 3.206 9.027 8.393 1.00 96.12 186 GLN A C 1
ATOM 1487 O O . GLN A 1 186 ? 4.277 8.429 8.239 1.00 96.12 186 GLN A O 1
ATOM 1492 N N . LEU A 1 187 ? 2.345 9.237 7.393 1.00 97.62 187 LEU A N 1
ATOM 1493 C CA . LEU A 1 187 ? 2.651 8.901 6.004 1.00 97.62 187 LEU A CA 1
ATOM 1494 C C . LEU A 1 187 ? 3.951 9.570 5.535 1.00 97.62 187 LEU A C 1
ATOM 1496 O O . LEU A 1 187 ? 4.851 8.883 5.042 1.00 97.62 187 LEU A O 1
ATOM 1500 N N . TYR A 1 188 ? 4.100 10.880 5.751 1.00 97.56 188 TYR A N 1
ATOM 1501 C CA . TYR A 1 188 ? 5.328 11.604 5.420 1.00 97.56 188 TYR A CA 1
ATOM 1502 C C . TYR A 1 188 ? 6.544 10.990 6.118 1.00 97.56 188 TYR A C 1
ATOM 1504 O O . TYR A 1 188 ? 7.571 10.743 5.485 1.00 97.56 188 TYR A O 1
ATOM 1512 N N . ASN A 1 189 ? 6.434 10.662 7.410 1.00 96.25 189 ASN A N 1
ATOM 1513 C CA . ASN A 1 189 ? 7.525 10.032 8.158 1.00 96.25 189 ASN A CA 1
ATOM 1514 C C . ASN A 1 189 ? 7.897 8.650 7.598 1.00 96.25 189 ASN A C 1
ATOM 1516 O O . ASN A 1 189 ? 9.086 8.324 7.509 1.00 96.25 189 ASN A O 1
ATOM 1520 N N . ALA A 1 190 ? 6.911 7.845 7.194 1.00 97.00 190 ALA A N 1
ATOM 1521 C CA . ALA A 1 190 ? 7.133 6.544 6.569 1.00 97.00 190 ALA A CA 1
ATOM 1522 C C . ALA A 1 190 ? 7.853 6.681 5.218 1.00 97.00 190 ALA A C 1
ATOM 1524 O O . ALA A 1 190 ? 8.849 5.992 4.965 1.00 97.00 190 ALA A O 1
ATOM 1525 N N . LEU A 1 191 ? 7.401 7.611 4.373 1.00 97.44 191 LEU A N 1
ATOM 1526 C CA . LEU A 1 191 ? 8.015 7.911 3.082 1.00 97.44 191 LEU A CA 1
ATOM 1527 C C . LEU A 1 191 ? 9.430 8.465 3.248 1.00 97.44 191 LEU A C 1
ATOM 1529 O O . LEU A 1 191 ? 10.361 7.970 2.614 1.00 97.44 191 LEU A O 1
ATOM 1533 N N . ARG A 1 192 ? 9.639 9.419 4.159 1.00 95.38 192 ARG A N 1
ATOM 1534 C CA . ARG A 1 192 ? 10.955 9.990 4.470 1.00 95.38 192 ARG A CA 1
ATOM 1535 C C . ARG A 1 192 ? 11.931 8.918 4.945 1.00 95.38 192 ARG A C 1
ATOM 1537 O O . ARG A 1 192 ? 13.059 8.852 4.452 1.00 95.38 192 ARG A O 1
ATOM 1544 N N . TYR A 1 193 ? 11.487 8.043 5.852 1.00 93.62 193 TYR A N 1
ATOM 1545 C CA . TYR A 1 193 ? 12.262 6.893 6.324 1.00 93.62 193 TYR A CA 1
ATOM 1546 C C . TYR A 1 193 ? 12.659 5.968 5.170 1.00 93.62 193 TYR A C 1
ATOM 1548 O O . TYR A 1 193 ? 13.780 5.458 5.130 1.00 93.62 193 TYR A O 1
ATOM 1556 N N . LYS A 1 194 ? 11.757 5.765 4.208 1.00 95.12 194 LYS A N 1
ATOM 1557 C CA . LYS A 1 194 ? 11.976 4.865 3.079 1.00 95.12 194 LYS A CA 1
ATOM 1558 C C . LYS A 1 194 ? 12.858 5.457 1.978 1.00 95.12 194 LYS A C 1
ATOM 1560 O O . LYS A 1 194 ? 13.693 4.743 1.421 1.00 95.12 194 LYS A O 1
ATOM 1565 N N . LEU A 1 195 ? 12.676 6.739 1.677 1.00 95.00 195 LEU A N 1
ATOM 1566 C CA . LEU A 1 195 ? 13.346 7.472 0.602 1.00 95.00 195 LEU A CA 1
ATOM 1567 C C . LEU A 1 195 ? 14.674 8.101 1.039 1.00 95.00 195 LEU A C 1
ATOM 1569 O O . LEU A 1 195 ? 15.446 8.533 0.188 1.00 95.00 195 LEU A O 1
ATOM 1573 N N . ASN A 1 196 ? 14.964 8.140 2.345 1.00 90.75 196 ASN A N 1
ATOM 1574 C CA . ASN A 1 196 ? 16.070 8.908 2.929 1.00 90.75 196 ASN A CA 1
ATOM 1575 C C . ASN A 1 196 ? 16.029 10.401 2.549 1.00 90.75 196 ASN A C 1
ATOM 1577 O O . ASN A 1 196 ? 17.076 11.038 2.418 1.00 90.75 196 ASN A O 1
ATOM 1581 N N . GLN A 1 197 ? 14.828 10.958 2.366 1.00 87.19 197 GLN A N 1
ATOM 1582 C CA . GLN A 1 197 ? 14.661 12.382 2.086 1.00 87.19 197 GLN A CA 1
ATOM 1583 C C . GLN A 1 197 ? 15.008 13.205 3.335 1.00 87.19 197 GLN A C 1
ATOM 1585 O O . GLN A 1 197 ? 14.725 12.802 4.467 1.00 87.19 197 GLN A O 1
ATOM 1590 N N . LYS A 1 198 ? 15.699 14.332 3.144 1.00 84.06 198 LYS A N 1
ATOM 1591 C CA . LYS A 1 198 ? 16.136 15.171 4.264 1.00 84.06 198 LYS A CA 1
ATOM 1592 C C . LYS A 1 198 ? 15.063 16.164 4.675 1.00 84.06 198 LYS A C 1
ATOM 1594 O O . LYS A 1 198 ? 14.719 16.157 5.846 1.00 84.06 198 LYS A O 1
ATOM 1599 N N . GLU A 1 199 ? 14.542 16.946 3.743 1.00 86.25 199 GLU A N 1
ATOM 1600 C CA . GLU A 1 199 ? 13.607 18.046 4.002 1.00 86.25 199 GLU A CA 1
ATOM 1601 C C . GLU A 1 199 ? 12.651 18.209 2.817 1.00 86.25 199 GLU A C 1
ATOM 1603 O O . GLU A 1 199 ? 12.924 17.697 1.719 1.00 86.25 199 GLU A O 1
ATOM 1608 N N . GLY A 1 200 ? 11.558 18.932 3.054 1.00 91.06 200 GLY A N 1
ATOM 1609 C CA . GLY A 1 200 ? 10.614 19.366 2.037 1.00 91.06 200 GLY A CA 1
ATOM 1610 C C . GLY A 1 200 ? 9.618 18.289 1.638 1.00 91.06 200 GLY A C 1
ATOM 1611 O O . GLY A 1 200 ? 9.701 17.131 2.065 1.00 91.06 200 GLY A O 1
ATOM 1612 N N . ASP A 1 201 ? 8.684 18.692 0.785 1.00 94.31 201 ASP A N 1
ATOM 1613 C CA . ASP A 1 201 ? 7.608 17.837 0.306 1.00 94.31 201 ASP A CA 1
ATOM 1614 C C . ASP A 1 201 ? 8.136 16.612 -0.447 1.00 94.31 201 ASP A C 1
ATOM 1616 O O . ASP A 1 201 ? 9.151 16.643 -1.157 1.00 94.31 201 ASP A O 1
ATOM 1620 N N . ILE A 1 202 ? 7.441 15.491 -0.279 1.00 97.12 202 ILE A N 1
ATOM 1621 C CA . ILE A 1 202 ? 7.773 14.246 -0.958 1.00 97.12 202 ILE A CA 1
ATOM 1622 C C . ILE A 1 202 ? 6.881 14.125 -2.183 1.00 97.12 202 ILE A C 1
ATOM 1624 O O . ILE A 1 202 ? 5.694 13.834 -2.070 1.00 97.12 202 ILE A O 1
ATOM 1628 N N . GLU A 1 203 ? 7.491 14.309 -3.351 1.00 96.75 203 GLU A N 1
ATOM 1629 C CA . GLU A 1 203 ? 6.839 14.074 -4.638 1.00 96.75 203 GLU A CA 1
ATOM 1630 C C . GLU A 1 203 ? 7.271 12.739 -5.256 1.00 96.75 203 GLU A C 1
ATOM 1632 O O . GLU A 1 203 ? 8.456 12.375 -5.184 1.00 96.75 203 GLU A O 1
ATOM 1637 N N . TYR A 1 204 ? 6.329 12.013 -5.859 1.00 96.88 204 TYR A N 1
ATOM 1638 C CA . TYR A 1 204 ? 6.560 10.765 -6.598 1.00 96.88 204 TYR A CA 1
ATOM 1639 C C . TYR A 1 204 ? 5.412 10.482 -7.573 1.00 96.88 204 TYR A C 1
ATOM 1641 O O . TYR A 1 204 ? 4.297 10.978 -7.405 1.00 96.88 204 TYR A O 1
ATOM 1649 N N . ASN A 1 205 ? 5.710 9.701 -8.609 1.00 96.44 205 ASN A N 1
ATOM 1650 C CA . ASN A 1 205 ? 4.740 9.297 -9.618 1.00 96.44 205 ASN A CA 1
ATOM 1651 C C . ASN A 1 205 ? 3.926 8.094 -9.136 1.00 96.44 205 ASN A C 1
ATOM 1653 O O . ASN A 1 205 ? 4.443 7.218 -8.435 1.00 96.44 205 ASN A O 1
ATOM 1657 N N . VAL A 1 206 ? 2.661 8.042 -9.542 1.00 95.56 206 VAL A N 1
ATOM 1658 C CA . VAL A 1 206 ? 1.715 6.997 -9.142 1.00 95.56 206 VAL A CA 1
ATOM 1659 C C . VAL A 1 206 ? 0.838 6.561 -10.314 1.00 95.56 206 VAL A C 1
ATOM 1661 O O . VAL A 1 206 ? 0.731 7.253 -11.329 1.00 95.56 206 VAL A O 1
ATOM 1664 N N . THR A 1 207 ? 0.195 5.408 -10.143 1.00 93.69 207 THR A N 1
ATOM 1665 C CA . THR A 1 207 ? -0.921 4.960 -10.978 1.00 93.69 207 THR A CA 1
ATOM 1666 C C . THR A 1 207 ? -2.226 5.361 -10.298 1.00 93.69 207 THR A C 1
ATOM 1668 O O . THR A 1 207 ? -2.500 4.907 -9.190 1.00 93.69 207 THR A O 1
ATOM 1671 N N . CYS A 1 208 ? -3.034 6.188 -10.947 1.00 88.31 208 CYS A N 1
ATOM 1672 C CA . CYS A 1 208 ? -4.290 6.717 -10.434 1.00 88.31 208 CYS A CA 1
ATOM 1673 C C . CYS A 1 208 ? -5.404 6.460 -11.455 1.00 88.31 208 CYS A C 1
ATOM 1675 O O . CYS A 1 208 ? -5.340 6.944 -12.582 1.00 88.31 208 CYS A O 1
ATOM 1677 N N . LEU A 1 209 ? -6.369 5.608 -11.107 1.00 86.62 209 LEU A N 1
ATOM 1678 C CA . LEU A 1 209 ? -7.454 5.187 -11.998 1.00 86.62 209 LEU A CA 1
ATOM 1679 C C . LEU A 1 209 ? -8.744 5.108 -11.182 1.00 86.62 209 LEU A C 1
ATOM 1681 O O . LEU A 1 209 ? -8.995 4.108 -10.510 1.00 86.62 209 LEU A O 1
ATOM 1685 N N . HIS A 1 210 ? -9.535 6.175 -11.193 1.00 88.31 210 HIS A N 1
ATOM 1686 C CA . HIS A 1 210 ? -10.785 6.251 -10.444 1.00 88.31 210 HIS A CA 1
ATOM 1687 C C . HIS A 1 210 ? -11.707 7.305 -11.051 1.00 88.31 210 HIS A C 1
ATOM 1689 O O . HIS A 1 210 ? -11.242 8.321 -11.544 1.00 88.31 210 HIS A O 1
ATOM 1695 N N . HIS A 1 211 ? -13.018 7.070 -10.995 1.00 88.88 211 HIS A N 1
ATOM 1696 C CA . HIS A 1 211 ? -14.022 8.037 -11.462 1.00 88.88 211 HIS A CA 1
ATOM 1697 C C . HIS A 1 211 ? -14.682 8.790 -10.305 1.00 88.88 211 HIS A C 1
ATOM 1699 O O . HIS A 1 211 ? -15.464 9.701 -10.526 1.00 88.88 211 HIS A O 1
ATOM 1705 N N . GLN A 1 212 ? -14.374 8.410 -9.065 1.00 92.56 212 GLN A N 1
ATOM 1706 C CA . GLN A 1 212 ? -14.842 9.074 -7.855 1.00 92.56 212 GLN A CA 1
ATOM 1707 C C . GLN A 1 212 ? -13.666 9.581 -7.050 1.00 92.56 212 GLN A C 1
ATOM 1709 O O . GLN A 1 212 ? -12.587 8.995 -7.098 1.00 92.56 212 GLN A O 1
ATOM 1714 N N . HIS A 1 213 ? -13.877 10.641 -6.287 1.00 94.44 213 HIS A N 1
ATOM 1715 C CA . HIS A 1 213 ? -12.873 11.187 -5.393 1.00 94.44 213 HIS A CA 1
ATOM 1716 C C . HIS A 1 213 ? -13.507 11.634 -4.080 1.00 94.44 213 HIS A C 1
ATOM 1718 O O . HIS A 1 213 ? -14.723 11.794 -3.959 1.00 94.44 213 HIS A O 1
ATOM 1724 N N . VAL A 1 214 ? -12.654 11.824 -3.079 1.00 96.38 214 VAL A N 1
ATOM 1725 C CA . VAL A 1 214 ? -13.051 12.413 -1.804 1.00 96.38 214 VAL A CA 1
ATOM 1726 C C . VAL A 1 214 ? -12.954 13.925 -1.905 1.00 96.38 214 VAL A C 1
ATOM 1728 O O . VAL A 1 214 ? -11.881 14.465 -2.183 1.00 96.38 214 VAL A O 1
ATOM 1731 N N . GLN A 1 215 ? -14.058 14.606 -1.618 1.00 94.19 215 GLN A N 1
ATOM 1732 C CA . GLN A 1 215 ? -14.082 16.056 -1.535 1.00 94.19 215 GLN A CA 1
ATOM 1733 C C . GLN A 1 215 ? -13.611 16.498 -0.149 1.00 94.19 215 GLN A C 1
ATOM 1735 O O . GLN A 1 215 ? -14.173 16.107 0.875 1.00 94.19 215 GLN A O 1
ATOM 1740 N N . GLU A 1 216 ? -12.560 17.314 -0.111 1.00 89.50 216 GLU A N 1
ATOM 1741 C CA . GLU A 1 216 ? -12.031 17.850 1.141 1.00 89.50 216 GLU A CA 1
ATOM 1742 C C . GLU A 1 216 ? -13.029 18.829 1.780 1.00 89.50 216 GLU A C 1
ATOM 1744 O O . GLU A 1 216 ? -13.469 19.789 1.146 1.00 89.50 216 GLU A O 1
ATOM 1749 N N . ASP A 1 217 ? -13.346 18.610 3.058 1.00 91.25 217 ASP A N 1
ATOM 1750 C CA . ASP A 1 217 ? -14.106 19.544 3.889 1.00 91.25 217 ASP A CA 1
ATOM 1751 C C . ASP A 1 217 ? -13.206 20.073 5.020 1.00 91.25 217 ASP A C 1
ATOM 1753 O O . ASP A 1 217 ? -12.930 19.342 5.977 1.00 91.25 217 ASP A O 1
ATOM 1757 N N . PRO A 1 218 ? -12.771 21.348 4.964 1.00 88.50 218 PRO A N 1
ATOM 1758 C CA . PRO A 1 218 ? -11.930 21.954 5.997 1.00 88.50 218 PRO A CA 1
ATOM 1759 C C . PRO A 1 218 ? -12.551 21.967 7.401 1.00 88.50 218 PRO A C 1
ATOM 1761 O O . PRO A 1 218 ? -11.831 22.132 8.387 1.00 88.50 218 PRO A O 1
ATOM 1764 N N . GLN A 1 219 ? -13.876 21.840 7.518 1.00 92.50 219 GLN A N 1
ATOM 1765 C CA . GLN A 1 219 ? -14.568 21.788 8.808 1.00 92.50 219 GLN A CA 1
ATOM 1766 C C . GLN A 1 219 ? -14.561 20.376 9.404 1.00 92.50 219 GLN A C 1
ATOM 1768 O O . GLN A 1 219 ? -14.689 20.213 10.622 1.00 92.50 219 GLN A O 1
ATOM 1773 N N . ASN A 1 220 ? -14.379 19.350 8.571 1.00 93.31 220 ASN A N 1
ATOM 1774 C CA . ASN A 1 220 ? -14.359 17.963 8.994 1.00 93.31 220 ASN A CA 1
ATOM 1775 C C . ASN A 1 220 ? -12.940 17.513 9.370 1.00 93.31 220 ASN A C 1
ATOM 1777 O O . ASN A 1 220 ? -12.158 17.051 8.548 1.00 93.31 220 ASN A O 1
ATOM 1781 N N . THR A 1 221 ? -12.619 17.548 10.660 1.00 92.25 221 THR A N 1
ATOM 1782 C CA . THR A 1 221 ? -11.303 17.133 11.184 1.00 92.25 221 THR A CA 1
ATOM 1783 C C . THR A 1 221 ? -11.202 15.638 11.504 1.00 92.25 221 THR A C 1
ATOM 1785 O O . THR A 1 221 ? -10.267 15.199 12.177 1.00 92.25 221 THR A O 1
ATOM 1788 N N . SER A 1 222 ? -12.175 14.828 11.076 1.00 93.81 222 SER A N 1
ATOM 1789 C CA . SER A 1 222 ? -12.216 13.407 11.434 1.00 93.81 222 SER A CA 1
ATOM 1790 C C . SER A 1 222 ? -11.195 12.548 10.678 1.00 93.81 222 SER A C 1
ATOM 1792 O O . SER A 1 222 ? -10.844 11.475 11.181 1.00 93.81 222 SER A O 1
ATOM 1794 N N . LEU A 1 223 ? -10.702 13.028 9.534 1.00 95.06 223 LEU A N 1
ATOM 1795 C CA . LEU A 1 223 ? -9.556 12.512 8.788 1.00 95.06 223 LEU A CA 1
ATOM 1796 C C . LEU A 1 223 ? -8.577 13.659 8.533 1.00 95.06 223 LEU A C 1
ATOM 1798 O O . LEU A 1 223 ? -8.981 14.808 8.383 1.00 95.06 223 LEU A O 1
ATOM 1802 N N . GLN A 1 224 ? -7.291 13.344 8.469 1.00 96.19 224 GLN A N 1
ATOM 1803 C CA . GLN A 1 224 ? -6.264 14.271 8.017 1.00 96.19 224 GLN A CA 1
ATOM 1804 C C . GLN A 1 224 ? -5.953 13.976 6.551 1.00 96.19 224 GLN A C 1
ATOM 1806 O O . GLN A 1 224 ? -5.548 12.861 6.230 1.00 96.19 224 GLN A O 1
ATOM 1811 N N . VAL A 1 225 ? -6.092 14.966 5.667 1.00 97.00 225 VAL A N 1
ATOM 1812 C CA . VAL A 1 225 ? -5.583 14.875 4.290 1.00 97.00 225 VAL A CA 1
ATOM 1813 C C . VAL A 1 225 ? -4.067 15.046 4.315 1.00 97.00 225 VAL A C 1
ATOM 1815 O O . VAL A 1 225 ? -3.555 16.089 4.728 1.00 97.00 225 VAL A O 1
ATOM 1818 N N . THR A 1 226 ? -3.339 14.022 3.882 1.00 96.56 226 THR A N 1
ATOM 1819 C CA . THR A 1 226 ? -1.872 13.961 3.987 1.00 96.56 226 THR A CA 1
ATOM 1820 C C . THR A 1 226 ? -1.152 14.163 2.668 1.00 96.56 226 THR A C 1
ATOM 1822 O O . THR A 1 226 ? 0.011 14.565 2.665 1.00 96.56 226 THR A O 1
ATOM 1825 N N . GLY A 1 227 ? -1.828 13.917 1.552 1.00 97.12 227 GLY A N 1
ATOM 1826 C CA . GLY A 1 227 ? -1.244 14.054 0.228 1.00 97.12 227 GLY A CA 1
ATOM 1827 C C . GLY A 1 227 ? -2.288 14.406 -0.811 1.00 97.12 227 GLY A C 1
ATOM 1828 O O . GLY A 1 227 ? -3.463 14.056 -0.672 1.00 97.12 227 GLY A O 1
ATOM 1829 N N . ARG A 1 228 ? -1.841 15.137 -1.827 1.00 96.81 228 ARG A N 1
ATOM 1830 C CA . ARG A 1 228 ? -2.688 15.664 -2.895 1.00 96.81 228 ARG A CA 1
ATOM 1831 C C . ARG A 1 228 ? -2.067 15.422 -4.260 1.00 96.81 228 ARG A C 1
ATOM 1833 O O . ARG A 1 228 ? -0.840 15.341 -4.374 1.00 96.81 228 ARG A O 1
ATOM 1840 N N . GLY A 1 229 ? -2.909 15.365 -5.283 1.00 94.62 229 GLY A N 1
ATOM 1841 C CA . GLY A 1 229 ? -2.466 15.380 -6.668 1.00 94.62 229 GLY A CA 1
ATOM 1842 C C . GLY A 1 229 ? -1.717 16.681 -6.944 1.00 94.62 229 GLY A C 1
ATOM 1843 O O . GLY A 1 229 ? -2.132 17.764 -6.525 1.00 94.62 229 GLY A O 1
ATOM 1844 N N . LYS A 1 230 ? -0.566 16.600 -7.612 1.00 93.88 230 LYS A N 1
ATOM 1845 C CA . LYS A 1 230 ? 0.290 17.770 -7.850 1.00 93.88 230 LYS A CA 1
ATOM 1846 C C . LYS A 1 230 ? -0.416 18.840 -8.679 1.00 93.88 230 LYS A C 1
ATOM 1848 O O . LYS A 1 230 ? -0.159 20.028 -8.495 1.00 93.88 230 LYS A O 1
ATOM 1853 N N . PHE A 1 231 ? -1.250 18.410 -9.617 1.00 88.38 231 PHE A N 1
ATOM 1854 C CA . PHE A 1 231 ? -1.774 19.282 -10.655 1.00 88.38 231 PHE A CA 1
ATOM 1855 C C . PHE A 1 231 ? -3.227 19.708 -10.409 1.00 88.38 231 PHE A C 1
ATOM 1857 O O . PHE A 1 231 ? -3.555 20.879 -10.577 1.00 88.38 231 PHE A O 1
ATOM 1864 N N . ASP A 1 232 ? -4.073 18.791 -9.942 1.00 87.50 232 ASP A N 1
ATOM 1865 C CA . ASP A 1 232 ? -5.494 19.031 -9.648 1.00 87.50 232 ASP A CA 1
ATOM 1866 C C . ASP A 1 232 ? -5.770 19.343 -8.165 1.00 87.50 232 ASP A C 1
ATOM 1868 O O . ASP A 1 232 ? -6.820 19.890 -7.828 1.00 87.50 232 ASP A O 1
ATOM 1872 N N . ARG A 1 233 ? -4.807 19.051 -7.278 1.00 91.69 233 ARG A N 1
ATOM 1873 C CA . ARG A 1 233 ? -4.913 19.144 -5.814 1.00 91.69 233 ARG A CA 1
ATOM 1874 C C . ARG A 1 233 ? -5.995 18.251 -5.203 1.00 91.69 233 ARG A C 1
ATOM 1876 O O . ARG A 1 233 ? -6.367 18.483 -4.051 1.00 91.69 233 ARG A O 1
ATOM 1883 N N . MET A 1 234 ? -6.467 17.235 -5.926 1.00 92.88 234 MET A N 1
ATOM 1884 C CA . MET A 1 234 ? -7.411 16.254 -5.391 1.00 92.88 234 MET A CA 1
ATOM 1885 C C . MET A 1 234 ? -6.786 15.471 -4.235 1.00 92.88 234 MET A C 1
ATOM 1887 O O . MET A 1 234 ? -5.563 15.353 -4.131 1.00 92.88 234 MET A O 1
ATOM 1891 N N . VAL A 1 235 ? -7.627 14.965 -3.332 1.00 96.00 235 VAL A N 1
ATOM 1892 C CA . VAL A 1 235 ? -7.189 14.171 -2.179 1.00 96.00 235 VAL A CA 1
ATOM 1893 C C . VAL A 1 235 ? -6.641 12.832 -2.665 1.00 96.00 235 VAL A C 1
ATOM 1895 O O . VAL A 1 235 ? -7.384 12.013 -3.192 1.00 96.00 235 VAL A O 1
ATOM 1898 N N . GLU A 1 236 ? -5.351 12.596 -2.432 1.00 97.75 236 GLU A N 1
ATOM 1899 C CA . GLU A 1 236 ? -4.663 11.361 -2.843 1.00 97.75 236 GLU A CA 1
ATOM 1900 C C . GLU A 1 236 ? -4.336 10.457 -1.655 1.00 97.75 236 GLU A C 1
ATOM 1902 O O . GLU A 1 236 ? -4.205 9.243 -1.785 1.00 97.75 236 GLU A O 1
ATOM 1907 N N . SER A 1 237 ? -4.215 11.028 -0.454 1.00 98.19 237 SER A N 1
ATOM 1908 C CA . SER A 1 237 ? -4.065 10.229 0.758 1.00 98.19 237 SER A CA 1
ATOM 1909 C C . SER A 1 237 ? -4.680 10.882 1.983 1.00 98.19 237 SER A C 1
ATOM 1911 O O . SER A 1 237 ? -4.669 12.107 2.141 1.00 98.19 237 SER A O 1
ATOM 1913 N N . VAL A 1 238 ? -5.189 10.029 2.867 1.00 98.06 238 VAL A N 1
ATOM 1914 C CA . VAL A 1 238 ? -5.767 10.403 4.157 1.00 98.06 238 VAL A CA 1
ATOM 1915 C C . VAL A 1 238 ? -5.216 9.513 5.262 1.00 98.06 238 VAL A C 1
ATOM 1917 O O . VAL A 1 238 ? -4.919 8.338 5.041 1.00 98.06 238 VAL A O 1
ATOM 1920 N N . GLU A 1 239 ? -5.130 10.037 6.479 1.00 97.19 239 GLU A N 1
ATOM 1921 C CA . GLU A 1 239 ? -4.827 9.235 7.659 1.00 97.19 239 GLU A CA 1
ATOM 1922 C C . GLU A 1 239 ? -5.650 9.665 8.876 1.00 97.19 239 GLU A C 1
ATOM 1924 O O . GLU A 1 239 ? -6.105 10.803 8.998 1.00 97.19 239 GLU A O 1
ATOM 1929 N N . LYS A 1 240 ? -5.846 8.731 9.804 1.00 96.31 240 LYS A N 1
ATOM 1930 C CA . LYS A 1 240 ? -6.483 8.972 11.097 1.00 96.31 240 LYS A CA 1
ATOM 1931 C C . LYS A 1 240 ? -5.862 8.076 12.140 1.00 96.31 240 LYS A C 1
ATOM 1933 O O . LYS A 1 240 ? -5.848 6.856 11.991 1.00 96.31 240 LYS A O 1
ATOM 1938 N N . ARG A 1 241 ? -5.427 8.673 13.244 1.00 95.56 241 ARG A N 1
ATOM 1939 C CA . ARG A 1 241 ? -4.998 7.916 14.415 1.00 95.56 241 ARG A CA 1
ATOM 1940 C C . ARG A 1 241 ? -6.215 7.288 15.103 1.00 95.56 241 ARG A C 1
ATOM 1942 O O . ARG A 1 241 ? -7.078 7.996 15.617 1.00 95.56 241 ARG A O 1
ATOM 1949 N N . THR A 1 242 ? -6.273 5.963 15.138 1.00 85.81 242 THR A N 1
ATOM 1950 C CA . THR A 1 242 ? -7.317 5.158 15.784 1.00 85.81 242 THR A CA 1
ATOM 1951 C C . THR A 1 242 ? -6.759 4.504 17.042 1.00 85.81 242 THR A C 1
ATOM 1953 O O . THR A 1 242 ? -6.661 3.290 17.107 1.00 85.81 242 THR A O 1
ATOM 1956 N N . GLY A 1 243 ? -6.353 5.309 18.030 1.00 91.88 243 GLY A N 1
ATOM 1957 C CA . GLY A 1 243 ? -5.659 4.826 19.228 1.00 91.88 243 GLY A CA 1
ATOM 1958 C C . GLY A 1 243 ? -4.136 4.854 19.070 1.00 91.88 243 GLY A C 1
ATOM 1959 O O . GLY A 1 243 ? -3.533 5.923 18.919 1.00 91.88 243 GLY A O 1
ATOM 1960 N N . ARG A 1 244 ? -3.487 3.691 19.148 1.00 95.81 244 ARG A N 1
ATOM 1961 C CA . ARG A 1 244 ? -2.038 3.532 18.948 1.00 95.81 244 ARG A CA 1
ATOM 1962 C C . ARG A 1 244 ? -1.672 3.366 17.481 1.00 95.81 244 ARG A C 1
ATOM 1964 O O . ARG A 1 244 ? -0.528 3.651 17.135 1.00 95.81 244 ARG A O 1
ATOM 1971 N N . PHE A 1 245 ? -2.601 2.918 16.645 1.00 97.81 245 PHE A N 1
ATOM 1972 C CA . PHE A 1 245 ? -2.385 2.694 15.215 1.00 97.81 245 PHE A CA 1
ATOM 1973 C C . PHE A 1 245 ? -3.167 3.694 14.357 1.00 97.81 245 PHE A C 1
ATOM 1975 O O . PHE A 1 245 ? -3.897 4.537 14.879 1.00 97.81 245 PHE A O 1
ATOM 1982 N N . TYR A 1 246 ? -2.970 3.634 13.043 1.00 98.31 246 TYR A N 1
ATOM 1983 C CA . TYR A 1 246 ? -3.625 4.486 12.060 1.00 98.31 246 TYR A CA 1
ATOM 1984 C C . TYR A 1 246 ? -4.504 3.671 11.117 1.00 98.31 246 TYR A C 1
ATOM 1986 O O . TYR A 1 246 ? -4.147 2.581 10.661 1.00 98.31 246 TYR A O 1
ATOM 1994 N N . THR A 1 247 ? -5.624 4.287 10.768 1.00 98.56 247 THR A N 1
ATOM 1995 C CA . THR A 1 247 ? -6.304 4.074 9.496 1.00 98.56 247 THR A CA 1
ATOM 1996 C C . THR A 1 247 ? -5.638 4.957 8.448 1.00 98.56 247 THR A C 1
ATOM 1998 O O . THR A 1 247 ? -5.470 6.154 8.681 1.00 98.56 247 THR A O 1
ATOM 2001 N N . ILE A 1 248 ? -5.240 4.377 7.318 1.00 98.44 248 ILE A N 1
ATOM 2002 C CA . ILE A 1 248 ? -4.613 5.088 6.200 1.00 98.44 248 ILE A CA 1
ATOM 2003 C C . ILE A 1 248 ? -5.352 4.771 4.903 1.00 98.44 248 ILE A C 1
ATOM 2005 O O . ILE A 1 248 ? -5.803 3.642 4.706 1.00 98.44 248 ILE A O 1
ATOM 2009 N N . GLY A 1 249 ? -5.474 5.759 4.027 1.00 98.38 249 GLY A N 1
ATOM 2010 C CA . GLY A 1 249 ? -6.135 5.634 2.736 1.00 98.38 249 GLY A CA 1
ATOM 2011 C C . GLY A 1 249 ? -5.285 6.220 1.615 1.00 98.38 249 GLY A C 1
ATOM 2012 O O . GLY A 1 249 ? -4.716 7.294 1.796 1.00 98.38 249 GLY A O 1
ATOM 2013 N N . PHE A 1 250 ? -5.246 5.548 0.466 1.00 98.62 250 PHE A N 1
ATOM 2014 C CA . PHE A 1 250 ? -4.652 6.041 -0.781 1.00 98.62 250 PHE A CA 1
ATOM 2015 C C . PHE A 1 250 ? -5.699 6.019 -1.891 1.00 98.62 250 PHE A C 1
ATOM 2017 O O . PHE A 1 250 ? -6.381 5.010 -2.036 1.00 98.62 250 PHE A O 1
ATOM 2024 N N . GLN A 1 251 ? -5.846 7.098 -2.655 1.00 97.69 251 GLN A N 1
ATOM 2025 C CA . GLN A 1 251 ? -6.728 7.126 -3.824 1.00 97.69 251 GLN A CA 1
ATOM 2026 C C . GLN A 1 251 ? -6.046 6.453 -5.029 1.00 97.69 251 GLN A C 1
ATOM 2028 O O . GLN A 1 251 ? -6.693 5.708 -5.769 1.00 97.69 251 GLN A O 1
ATOM 2033 N N . HIS A 1 252 ? -4.731 6.637 -5.165 1.00 97.56 252 HIS A N 1
ATOM 2034 C CA . HIS A 1 252 ? -3.873 5.950 -6.130 1.00 97.56 252 HIS A CA 1
ATOM 2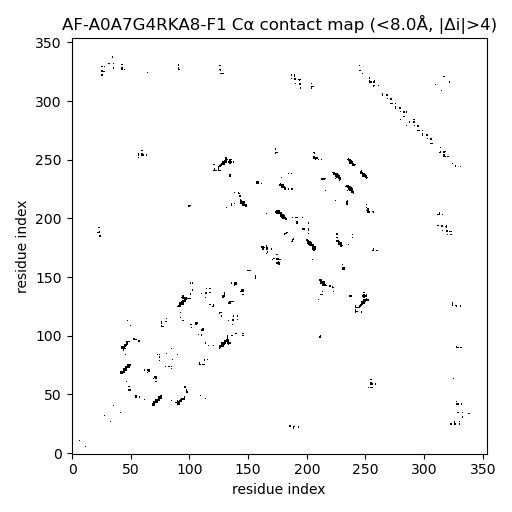035 C C . HIS A 1 252 ? -3.530 4.502 -5.730 1.00 97.56 252 HIS A C 1
ATOM 2037 O O . HIS A 1 252 ? -3.767 4.062 -4.606 1.00 97.56 252 HIS A O 1
ATOM 2043 N N . HIS A 1 253 ? -2.923 3.762 -6.664 1.00 97.62 253 HIS A N 1
ATOM 2044 C CA . HIS A 1 253 ? -2.630 2.327 -6.576 1.00 97.62 253 HIS A CA 1
ATOM 2045 C C . HIS A 1 253 ? -1.124 2.029 -6.414 1.00 97.62 253 HIS A C 1
ATOM 2047 O O . HIS A 1 253 ? -0.431 1.754 -7.406 1.00 97.62 253 HIS A O 1
ATOM 2053 N N . PRO A 1 254 ? -0.568 2.031 -5.185 1.00 97.94 254 PRO A N 1
ATOM 2054 C CA . PRO A 1 254 ? 0.817 1.607 -4.946 1.00 97.94 254 PRO A CA 1
ATOM 2055 C C . PRO A 1 254 ? 1.106 0.169 -5.405 1.00 97.94 254 PRO A C 1
ATOM 2057 O O . PRO A 1 254 ? 2.239 -0.159 -5.770 1.00 97.94 254 PRO A O 1
ATOM 2060 N N . GLU A 1 255 ? 0.103 -0.703 -5.399 1.00 97.56 255 GLU A N 1
ATOM 2061 C CA . GLU A 1 255 ? 0.185 -2.085 -5.865 1.00 97.56 255 GLU A CA 1
ATOM 2062 C C . GLU A 1 255 ? 0.489 -2.193 -7.362 1.00 97.56 255 GLU A C 1
ATOM 2064 O O . GLU A 1 255 ? 1.283 -3.049 -7.758 1.00 97.56 255 GLU A O 1
ATOM 2069 N N . ALA A 1 256 ? -0.050 -1.283 -8.178 1.00 96.06 256 ALA A N 1
ATOM 2070 C CA . ALA A 1 256 ? 0.199 -1.243 -9.615 1.00 96.06 256 ALA A CA 1
ATOM 2071 C C . ALA A 1 256 ? 1.647 -0.821 -9.905 1.00 96.06 256 ALA A C 1
ATOM 2073 O O . ALA A 1 256 ? 2.337 -1.455 -10.708 1.00 96.06 256 ALA A O 1
ATOM 2074 N N . VAL A 1 257 ? 2.158 0.172 -9.167 1.00 96.31 257 VAL A N 1
ATOM 2075 C CA . VAL A 1 257 ? 3.567 0.597 -9.242 1.00 96.31 257 VAL A CA 1
ATOM 2076 C C . VAL A 1 257 ? 4.503 -0.546 -8.842 1.00 96.31 257 VAL A C 1
ATOM 2078 O O . VAL A 1 257 ? 5.533 -0.771 -9.482 1.00 96.31 257 VAL A O 1
ATOM 2081 N N . LEU A 1 258 ? 4.161 -1.296 -7.789 1.00 96.25 258 LEU A N 1
ATOM 2082 C CA . LEU A 1 258 ? 4.950 -2.441 -7.331 1.00 96.25 258 LEU A CA 1
ATOM 2083 C C . LEU A 1 258 ? 5.020 -3.558 -8.375 1.00 96.25 258 LEU A C 1
ATOM 2085 O O . LEU A 1 258 ? 6.125 -4.060 -8.605 1.00 96.25 258 LEU A O 1
ATOM 2089 N N . SER A 1 259 ? 3.885 -3.926 -8.980 1.00 95.38 259 SER A N 1
ATOM 2090 C CA . SER A 1 259 ? 3.818 -4.974 -10.011 1.00 95.38 259 SER A CA 1
ATOM 2091 C C . SER A 1 259 ? 4.578 -4.564 -11.261 1.00 95.38 259 SER A C 1
ATOM 2093 O O . SER A 1 259 ? 5.522 -5.244 -11.654 1.00 95.38 259 SER A O 1
ATOM 2095 N N . SER A 1 260 ? 4.284 -3.382 -11.799 1.00 93.75 260 SER A N 1
ATOM 2096 C CA . SER A 1 260 ? 4.900 -2.897 -13.039 1.00 93.75 260 SER A CA 1
ATOM 2097 C C . SER A 1 260 ? 6.420 -2.756 -12.895 1.00 93.75 260 SER A C 1
ATOM 2099 O O . SER A 1 260 ? 7.191 -3.159 -13.763 1.00 93.75 260 SER A O 1
ATOM 2101 N N . CYS A 1 261 ? 6.904 -2.292 -11.736 1.00 92.44 261 CYS A N 1
ATOM 2102 C CA . CYS A 1 261 ? 8.339 -2.260 -11.440 1.00 92.44 261 CYS A CA 1
ATOM 2103 C C . CYS A 1 261 ? 8.977 -3.648 -11.241 1.00 92.44 261 CYS A C 1
ATOM 2105 O O . CYS A 1 261 ? 10.209 -3.766 -11.294 1.00 92.44 261 CYS A O 1
ATOM 2107 N N . ALA A 1 262 ? 8.205 -4.675 -10.884 1.00 93.12 262 ALA A N 1
ATOM 2108 C CA . ALA A 1 262 ? 8.681 -6.054 -10.821 1.00 93.12 262 ALA A CA 1
ATOM 2109 C C . ALA A 1 262 ? 8.780 -6.643 -12.232 1.00 93.12 262 ALA A C 1
ATOM 2111 O O . ALA A 1 262 ? 9.865 -7.080 -12.611 1.00 93.12 262 ALA A O 1
ATOM 2112 N N . GLU A 1 263 ? 7.724 -6.515 -13.031 1.00 93.19 263 GLU A N 1
ATOM 2113 C CA . GLU A 1 263 ? 7.655 -6.959 -14.428 1.00 93.19 263 GLU A CA 1
ATOM 2114 C C . GLU A 1 263 ? 8.745 -6.302 -15.286 1.00 93.19 263 GLU A C 1
ATOM 2116 O O . GLU A 1 263 ? 9.545 -6.989 -15.920 1.00 93.19 263 GLU A O 1
ATOM 2121 N N . ALA A 1 264 ? 8.896 -4.975 -15.208 1.00 91.56 264 ALA A N 1
ATOM 2122 C CA . ALA A 1 264 ? 9.944 -4.251 -15.930 1.00 91.56 264 ALA A CA 1
ATOM 2123 C C . ALA A 1 264 ? 11.363 -4.686 -15.518 1.00 91.56 264 ALA A C 1
ATOM 2125 O O . ALA A 1 264 ? 12.309 -4.595 -16.306 1.00 91.56 264 ALA A O 1
ATOM 2126 N N . ARG A 1 265 ? 11.551 -5.153 -14.275 1.00 93.56 265 ARG A N 1
ATOM 2127 C CA . ARG A 1 265 ? 12.834 -5.715 -13.828 1.00 93.56 265 ARG A CA 1
ATOM 2128 C C . ARG A 1 265 ? 13.057 -7.095 -14.435 1.00 93.56 265 ARG A C 1
ATOM 2130 O O . ARG A 1 265 ? 14.161 -7.359 -14.902 1.00 93.56 265 ARG A O 1
ATOM 2137 N N . GLU A 1 266 ? 12.049 -7.957 -14.413 1.00 95.31 266 GLU A N 1
ATOM 2138 C CA . GLU A 1 266 ? 12.118 -9.307 -14.977 1.00 95.31 266 GLU A CA 1
ATOM 2139 C C . GLU A 1 266 ? 12.389 -9.272 -16.481 1.00 95.31 266 GLU A C 1
ATOM 2141 O O . GLU A 1 266 ? 13.297 -9.961 -16.951 1.00 95.31 266 GLU A O 1
ATOM 2146 N N . GLN A 1 267 ? 11.713 -8.385 -17.215 1.00 94.94 267 GLN A N 1
ATOM 2147 C CA . GLN A 1 267 ? 11.962 -8.168 -18.637 1.00 94.94 267 GLN A CA 1
ATOM 2148 C C . GLN A 1 267 ? 13.415 -7.748 -18.900 1.00 94.94 267 GLN A C 1
ATOM 2150 O O . GLN A 1 267 ? 14.102 -8.382 -19.698 1.00 94.94 267 GLN A O 1
ATOM 2155 N N . LYS A 1 268 ? 13.934 -6.751 -18.169 1.00 94.94 268 LYS A N 1
ATOM 2156 C CA . LYS A 1 268 ? 15.337 -6.314 -18.305 1.00 94.94 268 LYS A CA 1
ATOM 2157 C C . LYS A 1 268 ? 16.334 -7.431 -17.998 1.00 94.94 268 LYS A C 1
ATOM 2159 O O . LYS A 1 268 ? 17.379 -7.514 -18.636 1.00 94.94 268 LYS A O 1
ATOM 2164 N N . ILE A 1 269 ? 16.041 -8.287 -17.019 1.00 96.69 269 ILE A N 1
ATOM 2165 C CA . ILE A 1 269 ? 16.878 -9.455 -16.707 1.00 96.69 269 ILE A CA 1
ATOM 2166 C C . ILE A 1 269 ? 16.847 -10.461 -17.865 1.00 96.69 269 ILE A C 1
ATOM 2168 O O . ILE A 1 269 ? 17.901 -10.960 -18.258 1.00 96.69 269 ILE A O 1
ATOM 2172 N N . SER A 1 270 ? 15.671 -10.729 -18.434 1.00 97.38 270 SER A N 1
ATOM 2173 C CA . SER A 1 270 ? 15.506 -11.617 -19.591 1.00 97.38 270 SER A CA 1
ATOM 2174 C C . SER A 1 270 ? 16.275 -11.115 -20.820 1.00 97.38 270 SER A C 1
ATOM 2176 O O . SER A 1 270 ? 17.042 -11.864 -21.430 1.00 97.38 270 SER A O 1
ATOM 2178 N N . GLU A 1 271 ? 16.161 -9.823 -21.133 1.00 97.12 271 GLU A N 1
ATOM 2179 C CA . GLU A 1 271 ? 16.890 -9.172 -22.229 1.00 97.12 271 GLU A CA 1
ATOM 2180 C C . GLU A 1 271 ? 18.410 -9.242 -22.022 1.00 97.12 271 GLU A C 1
ATOM 2182 O O . GLU A 1 271 ? 19.151 -9.577 -22.948 1.00 97.12 271 GLU A O 1
ATOM 2187 N N . LEU A 1 272 ? 18.889 -8.988 -20.797 1.00 96.69 272 LEU A N 1
ATOM 2188 C CA . LEU A 1 272 ? 20.310 -9.114 -20.457 1.00 96.69 272 LEU A CA 1
ATOM 2189 C C . LEU A 1 272 ? 20.821 -10.546 -20.621 1.00 96.69 272 LEU A C 1
ATOM 2191 O O . LEU A 1 272 ? 21.917 -10.737 -21.144 1.00 96.69 272 LEU A O 1
ATOM 2195 N N . ASN A 1 273 ? 20.044 -11.540 -20.192 1.00 96.56 273 ASN A N 1
ATOM 2196 C CA . ASN A 1 273 ? 20.412 -12.947 -20.334 1.00 96.56 273 ASN A CA 1
ATOM 2197 C C . ASN A 1 273 ? 20.458 -13.377 -21.803 1.00 96.56 273 ASN A C 1
ATOM 2199 O O . ASN A 1 273 ? 21.389 -14.076 -22.193 1.00 96.56 273 ASN A O 1
ATOM 2203 N N . THR A 1 274 ? 19.500 -12.921 -22.611 1.00 97.06 274 THR A N 1
ATOM 2204 C CA . THR A 1 274 ? 19.470 -13.177 -24.059 1.00 97.06 274 THR A CA 1
ATOM 2205 C C . THR A 1 274 ? 20.703 -12.577 -24.729 1.00 97.06 274 THR A C 1
ATOM 2207 O O . THR A 1 274 ? 21.462 -13.286 -25.380 1.00 97.06 274 THR A O 1
ATOM 2210 N N . LYS A 1 275 ? 20.989 -11.297 -24.458 1.00 95.69 275 LYS A N 1
ATOM 2211 C CA . LYS A 1 275 ? 22.173 -10.617 -24.990 1.00 95.69 275 LYS A CA 1
ATOM 2212 C C . LYS A 1 275 ? 23.479 -11.287 -24.563 1.00 95.69 275 LYS A C 1
ATOM 2214 O O . LYS A 1 275 ? 24.392 -11.414 -25.369 1.00 95.69 275 LYS A O 1
ATOM 2219 N N . TYR A 1 276 ? 23.578 -11.710 -23.303 1.00 94.94 276 TYR A N 1
ATOM 2220 C CA . TYR A 1 276 ? 24.738 -12.452 -22.820 1.00 94.94 276 TYR A CA 1
ATOM 2221 C C . TYR A 1 276 ? 24.922 -13.766 -23.585 1.00 94.94 276 TYR A C 1
ATOM 2223 O O . TYR A 1 276 ? 26.039 -14.078 -23.983 1.00 94.94 276 TYR A O 1
ATOM 2231 N N . TYR A 1 277 ? 23.844 -14.517 -23.813 1.00 94.00 277 TYR A N 1
ATOM 2232 C CA . TYR A 1 277 ? 23.897 -15.769 -24.563 1.00 94.00 277 TYR A CA 1
ATOM 2233 C C . TYR A 1 277 ? 24.369 -15.552 -26.009 1.00 94.00 277 TYR A C 1
ATOM 2235 O O . TYR A 1 277 ? 25.268 -16.257 -26.469 1.00 94.00 277 TYR A O 1
ATOM 2243 N N . ASP A 1 278 ? 23.851 -14.525 -26.684 1.00 92.75 278 ASP A N 1
ATOM 2244 C CA . ASP A 1 278 ? 24.278 -14.156 -28.038 1.00 92.75 278 ASP A CA 1
ATOM 2245 C C . ASP A 1 278 ? 25.763 -13.749 -28.080 1.00 92.75 278 ASP A C 1
ATOM 2247 O O . ASP A 1 278 ? 26.512 -14.172 -28.964 1.00 92.75 278 ASP A O 1
ATOM 2251 N N . GLU A 1 279 ? 26.222 -12.973 -27.090 1.00 90.50 279 GLU A N 1
ATOM 2252 C CA . GLU A 1 279 ? 27.631 -12.587 -26.947 1.00 90.50 279 GLU A CA 1
ATOM 2253 C C . GLU A 1 279 ? 28.535 -13.807 -26.685 1.00 90.50 279 GLU A C 1
ATOM 2255 O O . GLU A 1 279 ? 29.631 -13.869 -27.234 1.00 90.50 279 GLU A O 1
ATOM 2260 N N . GLN A 1 280 ? 28.091 -14.801 -25.905 1.00 87.25 280 GLN A N 1
ATOM 2261 C CA . GLN A 1 280 ? 28.847 -16.046 -25.688 1.00 87.25 280 GLN A CA 1
ATOM 2262 C C . GLN A 1 280 ? 28.975 -16.875 -26.973 1.00 87.25 280 GLN A C 1
ATOM 2264 O O . GLN A 1 280 ? 30.045 -17.413 -27.239 1.00 87.25 280 GLN A O 1
ATOM 2269 N N . ILE A 1 281 ? 27.929 -16.955 -27.804 1.00 87.38 281 ILE A N 1
ATOM 2270 C CA . ILE A 1 281 ? 28.003 -17.661 -29.097 1.00 87.38 281 ILE A CA 1
ATOM 2271 C C . ILE A 1 281 ? 29.016 -16.989 -30.033 1.00 87.38 281 ILE A C 1
ATOM 2273 O O . ILE A 1 281 ? 29.747 -17.673 -30.751 1.00 87.38 281 ILE A O 1
ATOM 2277 N N . GLY A 1 282 ? 29.074 -15.655 -30.027 1.00 81.38 282 GLY A N 1
ATOM 2278 C CA . GLY A 1 282 ? 30.015 -14.887 -30.845 1.00 81.38 282 GLY A CA 1
ATOM 2279 C C . GLY A 1 282 ? 31.477 -14.985 -30.394 1.00 81.38 282 GLY A C 1
ATOM 2280 O O . GLY A 1 282 ? 32.377 -14.661 -31.170 1.00 81.38 282 GLY A O 1
ATOM 2281 N N . VAL A 1 283 ? 31.737 -15.435 -29.163 1.00 81.06 283 VAL A N 1
ATOM 2282 C CA . VAL A 1 283 ? 33.085 -15.579 -28.608 1.00 81.06 283 VAL A CA 1
ATOM 2283 C C . VAL A 1 283 ? 33.551 -17.020 -28.782 1.00 81.06 283 VAL A C 1
ATOM 2285 O O . VAL A 1 283 ? 33.026 -17.952 -28.178 1.00 81.06 283 VAL A O 1
ATOM 2288 N N . ASN A 1 284 ? 34.611 -17.225 -29.566 1.00 72.94 284 ASN A N 1
ATOM 2289 C CA . ASN A 1 284 ? 35.288 -18.517 -29.585 1.00 72.94 284 ASN A CA 1
ATOM 2290 C C . ASN A 1 284 ? 36.093 -18.687 -28.285 1.00 72.94 284 ASN A C 1
ATOM 2292 O O . ASN A 1 284 ? 37.277 -18.354 -28.209 1.00 72.94 284 ASN A O 1
ATOM 2296 N N . HIS A 1 285 ? 35.428 -19.211 -27.253 1.00 64.19 285 HIS A N 1
ATOM 2297 C CA . HIS A 1 285 ? 35.984 -19.444 -25.917 1.00 64.19 285 HIS A CA 1
ATOM 2298 C C . HIS A 1 285 ? 37.252 -20.304 -25.907 1.00 64.19 285 HIS A C 1
ATOM 2300 O O . HIS A 1 285 ? 38.007 -20.272 -24.938 1.00 64.19 285 HIS A O 1
ATOM 2306 N N . PHE A 1 286 ? 37.495 -21.064 -26.976 1.00 61.47 286 PHE A N 1
ATOM 2307 C CA . PHE A 1 286 ? 38.686 -21.890 -27.113 1.00 61.47 286 PHE A CA 1
ATOM 2308 C C . PHE A 1 286 ? 39.923 -21.083 -27.533 1.00 61.47 286 PHE A C 1
ATOM 2310 O O . PHE A 1 286 ? 41.042 -21.458 -27.197 1.00 61.47 286 PHE A O 1
ATOM 2317 N N . SER A 1 287 ? 39.732 -19.978 -28.259 1.00 71.75 287 SER A N 1
ATOM 2318 C CA . SER A 1 287 ? 40.823 -19.134 -28.760 1.00 71.75 287 SER A CA 1
ATOM 2319 C C . SER A 1 287 ? 41.051 -17.859 -27.948 1.00 71.75 287 SER A C 1
ATOM 2321 O O . SER A 1 287 ? 42.137 -17.299 -28.046 1.00 71.75 287 SER A O 1
ATOM 2323 N N . ASP A 1 288 ? 40.071 -17.405 -27.156 1.00 82.69 288 ASP A N 1
ATOM 2324 C CA . ASP A 1 288 ? 40.205 -16.187 -26.342 1.00 82.69 288 ASP A CA 1
ATOM 2325 C C . ASP A 1 288 ? 39.463 -16.286 -24.985 1.00 82.69 288 ASP A C 1
ATOM 2327 O O . ASP A 1 288 ? 38.311 -15.853 -24.841 1.00 82.69 288 ASP A O 1
ATOM 2331 N N . PRO A 1 289 ? 40.095 -16.894 -23.962 1.00 84.81 289 PRO A N 1
ATOM 2332 C CA . PRO A 1 289 ? 39.494 -17.045 -22.637 1.00 84.81 289 PRO A CA 1
ATOM 2333 C C . PRO A 1 289 ? 39.347 -15.712 -21.884 1.00 84.81 289 PRO A C 1
ATOM 2335 O O . PRO A 1 289 ? 38.456 -15.586 -21.038 1.00 84.81 289 PRO A O 1
ATOM 2338 N N . GLU A 1 290 ? 40.179 -14.709 -22.185 1.00 89.56 290 GLU A N 1
ATOM 2339 C CA . GLU A 1 290 ? 40.107 -13.395 -21.540 1.00 89.56 290 GLU A CA 1
ATOM 2340 C C . GLU A 1 290 ? 38.837 -12.656 -21.961 1.00 89.56 290 GLU A C 1
ATOM 2342 O O . GLU A 1 290 ? 38.106 -12.143 -21.107 1.00 89.56 290 GLU A O 1
ATOM 2347 N N . VAL A 1 291 ? 38.505 -12.681 -23.256 1.00 87.81 291 VAL A N 1
ATOM 2348 C CA . VAL A 1 291 ? 37.254 -12.106 -23.770 1.00 87.81 291 VAL A CA 1
ATOM 2349 C C . VAL A 1 291 ? 36.038 -12.782 -23.137 1.00 87.81 291 VAL A C 1
ATOM 2351 O O . VAL A 1 291 ? 35.132 -12.091 -22.664 1.00 87.81 291 VAL A O 1
ATOM 2354 N N . GLY A 1 292 ? 36.033 -14.115 -23.030 1.00 87.75 292 GLY A N 1
ATOM 2355 C CA . GLY A 1 292 ? 34.949 -14.851 -22.370 1.00 87.75 292 GLY A CA 1
ATOM 2356 C C . GLY A 1 292 ? 34.741 -14.436 -20.907 1.00 87.75 292 GLY A C 1
ATOM 2357 O O . GLY A 1 292 ? 33.607 -14.186 -20.482 1.00 87.75 292 GLY A O 1
ATOM 2358 N N . TYR A 1 293 ? 35.831 -14.296 -20.145 1.00 91.31 293 TYR A N 1
ATOM 2359 C CA . TYR A 1 293 ? 35.784 -13.827 -18.758 1.00 91.31 293 TYR A CA 1
ATOM 2360 C C . TYR A 1 293 ? 35.276 -12.382 -18.650 1.00 91.31 293 TYR A C 1
ATOM 2362 O O . TYR A 1 293 ? 34.454 -12.069 -17.782 1.00 91.31 293 TYR A O 1
ATOM 2370 N N . HIS A 1 294 ? 35.718 -11.494 -19.543 1.00 91.62 294 HIS A N 1
ATOM 2371 C CA . HIS A 1 294 ? 35.253 -10.110 -19.576 1.00 91.62 294 HIS A CA 1
ATOM 2372 C C . HIS A 1 294 ? 33.746 -10.004 -19.833 1.00 91.62 294 HIS A C 1
ATOM 2374 O O . HIS A 1 294 ? 33.074 -9.253 -19.121 1.00 91.62 294 HIS A O 1
ATOM 2380 N N . VAL A 1 295 ? 33.203 -10.776 -20.779 1.00 91.94 295 VAL A N 1
ATOM 2381 C CA . VAL A 1 295 ? 31.760 -10.813 -21.077 1.00 91.94 295 VAL A CA 1
ATOM 2382 C C . VAL A 1 295 ? 30.958 -11.267 -19.853 1.00 91.94 295 VAL A C 1
ATOM 2384 O O . VAL A 1 295 ? 30.014 -10.584 -19.450 1.00 91.94 295 VAL A O 1
ATOM 2387 N N . LEU A 1 296 ? 31.382 -12.344 -19.179 1.00 94.06 296 LEU A N 1
ATOM 2388 C CA . LEU A 1 296 ? 30.736 -12.815 -17.948 1.00 94.06 296 LEU A CA 1
ATOM 2389 C C . LEU A 1 296 ? 30.729 -11.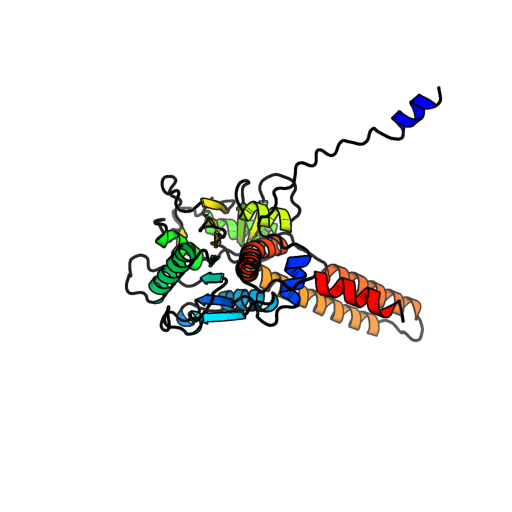735 -16.856 1.00 94.06 296 LEU A C 1
ATOM 2391 O O . LEU A 1 296 ? 29.689 -11.445 -16.265 1.00 94.06 296 LEU A O 1
ATOM 2395 N N . ARG A 1 297 ? 31.872 -11.089 -16.603 1.00 96.44 297 ARG A N 1
ATOM 2396 C CA . ARG A 1 297 ? 31.979 -10.034 -15.580 1.00 96.44 297 ARG A CA 1
ATOM 2397 C C . ARG A 1 297 ? 31.114 -8.819 -15.896 1.00 96.44 297 ARG A C 1
ATOM 2399 O O . ARG A 1 297 ? 30.555 -8.216 -14.976 1.00 96.44 297 ARG A O 1
ATOM 2406 N N . GLN A 1 298 ? 31.002 -8.443 -17.169 1.00 95.31 298 GLN A N 1
ATOM 2407 C CA . GLN A 1 298 ? 30.115 -7.361 -17.591 1.00 95.31 298 GLN A CA 1
ATOM 2408 C C . GLN A 1 298 ? 28.642 -7.727 -17.397 1.00 95.31 298 GLN A C 1
ATOM 2410 O O . GLN A 1 298 ? 27.889 -6.894 -16.885 1.00 95.31 298 GLN A O 1
ATOM 2415 N N . HIS A 1 299 ? 28.244 -8.958 -17.732 1.00 96.19 299 HIS A N 1
ATOM 2416 C CA . HIS A 1 299 ? 26.895 -9.456 -17.458 1.00 96.19 299 HIS A CA 1
ATOM 2417 C C . HIS A 1 299 ? 26.583 -9.416 -15.960 1.00 96.19 299 HIS A C 1
ATOM 2419 O O . HIS A 1 299 ? 25.653 -8.725 -15.546 1.00 96.19 299 HIS A O 1
ATOM 2425 N N . GLU A 1 300 ? 27.419 -10.032 -15.118 1.00 97.38 300 GLU A N 1
ATOM 2426 C CA . GLU A 1 300 ? 27.230 -10.030 -13.659 1.00 97.38 300 GLU A CA 1
ATOM 2427 C C . GLU A 1 300 ? 27.073 -8.614 -13.092 1.00 97.38 300 GLU A C 1
ATOM 2429 O O . GLU A 1 300 ? 26.263 -8.376 -12.189 1.00 97.38 300 GLU A O 1
ATOM 2434 N N . LYS A 1 301 ? 27.853 -7.659 -13.610 1.00 97.44 301 LYS A N 1
ATOM 2435 C CA . LYS A 1 301 ? 27.762 -6.252 -13.219 1.00 97.44 301 LYS A CA 1
ATOM 2436 C C . LYS A 1 301 ? 26.401 -5.659 -13.596 1.00 97.44 301 LYS A C 1
ATOM 2438 O O . LYS A 1 301 ? 25.734 -5.119 -12.713 1.00 97.44 301 LYS A O 1
ATOM 2443 N N . ARG A 1 302 ? 25.964 -5.800 -14.852 1.00 96.81 302 ARG A N 1
ATOM 2444 C CA . ARG A 1 302 ? 24.662 -5.292 -15.333 1.00 96.81 302 ARG A CA 1
ATOM 2445 C C . ARG A 1 302 ? 23.491 -5.940 -14.595 1.00 96.81 302 ARG A C 1
ATOM 2447 O O . ARG A 1 302 ? 22.574 -5.244 -14.163 1.00 96.81 302 ARG A O 1
ATOM 2454 N N . LEU A 1 303 ? 23.552 -7.250 -14.361 1.00 96.31 303 LEU A N 1
ATOM 2455 C CA . LEU A 1 303 ? 22.535 -7.979 -13.605 1.00 96.31 303 LEU A CA 1
ATOM 2456 C C . LEU A 1 303 ? 22.412 -7.444 -12.172 1.00 96.31 303 LEU A C 1
ATOM 2458 O O . LEU A 1 303 ? 21.304 -7.227 -11.671 1.00 96.31 303 LEU A O 1
ATOM 2462 N N . ARG A 1 304 ? 23.544 -7.165 -11.510 1.00 95.75 304 ARG A N 1
ATOM 2463 C CA . ARG A 1 304 ? 23.556 -6.533 -10.181 1.00 95.75 304 ARG A CA 1
ATOM 2464 C C . ARG A 1 304 ? 22.983 -5.122 -10.212 1.00 95.75 304 ARG A C 1
ATOM 2466 O O . ARG A 1 304 ? 22.266 -4.771 -9.280 1.00 95.75 304 ARG A O 1
ATOM 2473 N N . GLU A 1 305 ? 23.288 -4.326 -11.233 1.00 95.19 305 GLU A N 1
ATOM 2474 C CA . GLU A 1 305 ? 22.754 -2.967 -11.394 1.00 95.19 305 GLU A CA 1
ATOM 2475 C C . GLU A 1 305 ? 21.226 -2.982 -11.527 1.00 95.19 305 GLU A C 1
ATOM 2477 O O . GLU A 1 305 ? 20.546 -2.318 -10.744 1.00 95.19 305 GLU A O 1
ATOM 2482 N N . VAL A 1 306 ? 20.674 -3.815 -12.417 1.00 93.44 306 VAL A N 1
ATOM 2483 C CA . VAL A 1 306 ? 19.217 -3.965 -12.605 1.00 93.44 306 VAL A CA 1
ATOM 2484 C C . VAL A 1 306 ? 18.535 -4.486 -11.337 1.00 93.44 306 VAL A C 1
ATOM 2486 O O . VAL A 1 306 ? 17.514 -3.951 -10.902 1.00 93.44 306 VAL A O 1
ATOM 2489 N N . THR A 1 307 ? 19.125 -5.487 -10.681 1.00 91.19 307 THR A N 1
ATOM 2490 C CA . THR A 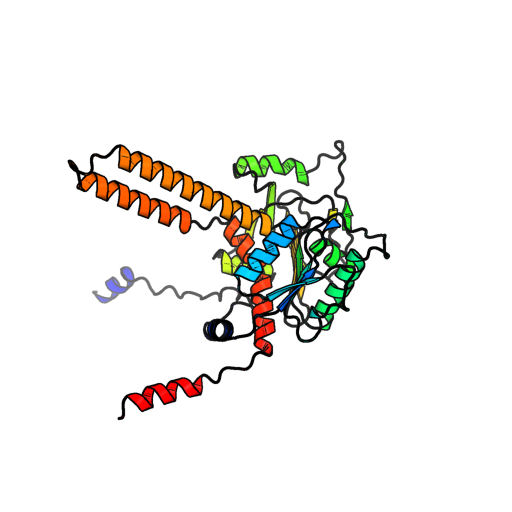1 307 ? 18.559 -6.075 -9.454 1.00 91.19 307 THR A CA 1
ATOM 2491 C C . THR A 1 307 ? 18.575 -5.088 -8.284 1.00 91.19 307 THR A C 1
ATOM 2493 O O . THR A 1 307 ? 17.655 -5.066 -7.464 1.00 91.19 307 THR A O 1
ATOM 2496 N N . ARG A 1 308 ? 19.619 -4.256 -8.184 1.00 92.12 308 ARG A N 1
ATOM 2497 C CA . ARG A 1 308 ? 19.784 -3.275 -7.099 1.00 92.12 308 ARG A CA 1
ATOM 2498 C C . ARG A 1 308 ? 19.123 -1.933 -7.386 1.00 92.12 308 ARG A C 1
ATOM 2500 O O . ARG A 1 308 ? 19.072 -1.113 -6.468 1.00 92.12 308 ARG A O 1
ATOM 2507 N N . ALA A 1 309 ? 18.619 -1.708 -8.599 1.00 90.56 309 ALA A N 1
ATOM 2508 C CA . ALA A 1 309 ? 17.902 -0.495 -8.949 1.00 90.56 309 ALA A CA 1
ATOM 2509 C C . ALA A 1 309 ? 16.707 -0.290 -8.006 1.00 90.56 309 ALA A C 1
ATOM 2511 O O . ALA A 1 309 ? 15.862 -1.169 -7.805 1.00 90.56 309 ALA A O 1
ATOM 2512 N N . LYS A 1 310 ? 16.649 0.903 -7.416 1.00 90.00 310 LYS A N 1
ATOM 2513 C CA . LYS A 1 310 ? 15.586 1.337 -6.509 1.00 90.00 310 LYS A CA 1
ATOM 2514 C C . LYS A 1 310 ? 14.988 2.634 -7.052 1.00 90.00 310 LYS A C 1
ATOM 2516 O O . LYS A 1 310 ? 15.337 3.692 -6.532 1.00 90.00 310 LYS A O 1
ATOM 2521 N N . PRO A 1 311 ? 14.132 2.561 -8.091 1.00 93.12 311 PRO A N 1
ATOM 2522 C CA . PRO A 1 311 ? 13.386 3.725 -8.554 1.00 93.12 311 PRO A CA 1
ATOM 2523 C C . PRO A 1 311 ? 12.693 4.412 -7.378 1.00 93.12 311 PRO A C 1
ATOM 2525 O O . PRO A 1 311 ? 12.251 3.735 -6.441 1.00 93.12 311 PRO A O 1
ATOM 2528 N N . ARG A 1 312 ? 12.638 5.744 -7.413 1.00 94.88 312 ARG A N 1
ATOM 2529 C CA . ARG A 1 312 ? 12.045 6.550 -6.341 1.00 94.88 312 ARG A CA 1
ATOM 2530 C C . ARG A 1 312 ? 10.592 6.146 -6.102 1.00 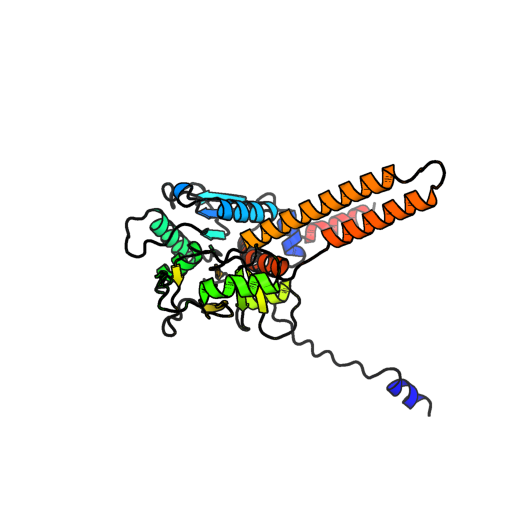94.88 312 ARG A C 1
ATOM 2532 O O . ARG A 1 312 ? 10.248 5.841 -4.966 1.00 94.88 312 ARG A O 1
ATOM 2539 N N . ASP A 1 313 ? 9.814 6.023 -7.170 1.00 95.56 313 ASP A N 1
ATOM 2540 C CA . ASP A 1 313 ? 8.388 5.681 -7.130 1.00 95.56 313 ASP A CA 1
ATOM 2541 C C . ASP A 1 313 ? 8.162 4.271 -6.554 1.00 95.56 313 ASP A C 1
ATOM 2543 O O . ASP A 1 313 ? 7.358 4.076 -5.645 1.00 95.56 313 ASP A O 1
ATOM 2547 N N . LEU A 1 314 ? 9.010 3.301 -6.928 1.00 96.00 314 LEU A N 1
ATOM 2548 C CA . LEU A 1 314 ? 9.029 1.976 -6.294 1.00 96.00 314 LEU A CA 1
ATOM 2549 C C . LEU A 1 314 ? 9.323 2.047 -4.787 1.00 96.00 314 LEU A C 1
ATOM 2551 O O . LEU A 1 314 ? 8.808 1.245 -4.004 1.00 96.00 314 LEU A O 1
ATOM 2555 N N . GLN A 1 315 ? 10.231 2.927 -4.357 1.00 97.62 315 GLN A N 1
ATOM 2556 C CA . GLN A 1 315 ? 10.501 3.097 -2.931 1.00 97.62 315 GLN A CA 1
ATOM 2557 C C . GLN A 1 315 ? 9.340 3.792 -2.220 1.00 97.62 315 GLN A C 1
ATOM 2559 O O . GLN A 1 315 ? 9.041 3.379 -1.103 1.00 97.62 315 GLN A O 1
ATOM 2564 N N . ALA A 1 316 ? 8.681 4.764 -2.850 1.00 97.94 316 ALA A N 1
ATOM 2565 C CA . ALA A 1 316 ? 7.508 5.438 -2.306 1.00 97.94 316 ALA A CA 1
ATOM 2566 C C . ALA A 1 316 ? 6.349 4.452 -2.099 1.00 97.94 316 ALA A C 1
ATOM 2568 O O . ALA A 1 316 ? 5.921 4.284 -0.960 1.00 97.94 316 ALA A O 1
ATOM 2569 N N . ALA A 1 317 ? 5.994 3.650 -3.110 1.00 98.12 317 ALA A N 1
ATOM 2570 C CA . ALA A 1 317 ? 4.976 2.598 -2.990 1.00 98.12 317 ALA A CA 1
ATOM 2571 C C . ALA A 1 317 ? 5.313 1.566 -1.890 1.00 98.12 317 ALA A C 1
ATOM 2573 O O . ALA A 1 317 ? 4.466 1.136 -1.103 1.00 98.12 317 ALA A O 1
ATOM 2574 N N . LYS A 1 318 ? 6.600 1.199 -1.746 1.00 98.00 318 LYS A N 1
ATOM 2575 C CA . LYS A 1 318 ? 7.070 0.365 -0.619 1.00 98.00 318 LYS A CA 1
ATOM 2576 C C . LYS A 1 318 ? 7.010 1.081 0.732 1.00 98.00 318 LYS A C 1
ATOM 2578 O O . LYS A 1 318 ? 7.038 0.396 1.753 1.00 98.00 318 LYS A O 1
ATOM 2583 N N . GLY A 1 319 ? 7.057 2.407 0.753 1.00 97.81 319 GLY A N 1
ATOM 2584 C CA . GLY A 1 319 ? 6.904 3.245 1.939 1.00 97.81 319 GLY A CA 1
ATOM 2585 C C . GLY A 1 319 ? 5.449 3.304 2.384 1.00 97.81 319 GLY A C 1
ATOM 2586 O O . GLY A 1 319 ? 5.187 3.080 3.558 1.00 97.81 319 GLY A O 1
ATOM 2587 N N . GLU A 1 320 ? 4.522 3.464 1.443 1.00 98.44 320 GLU A N 1
ATOM 2588 C CA . GLU A 1 320 ? 3.068 3.477 1.661 1.00 98.44 320 GLU A CA 1
ATOM 2589 C C . GLU A 1 320 ? 2.565 2.148 2.223 1.00 98.44 320 GLU A C 1
ATOM 2591 O O . GLU A 1 320 ? 2.128 2.076 3.373 1.00 98.44 320 GLU A O 1
ATOM 2596 N N . LEU A 1 321 ? 2.752 1.041 1.494 1.00 98.56 321 LEU A N 1
ATOM 2597 C CA . LEU A 1 321 ? 2.408 -0.285 2.027 1.00 98.56 321 LEU A CA 1
ATOM 2598 C C . LEU A 1 321 ? 3.308 -0.674 3.213 1.00 98.56 321 LEU A C 1
ATOM 2600 O O . LEU A 1 321 ? 2.946 -1.495 4.060 1.00 98.56 321 LEU A O 1
ATOM 2604 N N . GLY A 1 322 ? 4.505 -0.087 3.287 1.00 98.19 322 GLY A N 1
ATOM 2605 C CA . GLY A 1 322 ? 5.426 -0.198 4.416 1.00 98.19 322 GLY A CA 1
ATOM 2606 C C . GLY A 1 322 ? 4.862 0.401 5.701 1.00 98.19 322 GLY A C 1
ATOM 2607 O O . GLY A 1 322 ? 5.078 -0.168 6.773 1.00 98.19 322 GLY A O 1
ATOM 2608 N N . PHE A 1 323 ? 4.118 1.501 5.596 1.00 98.31 323 PHE A N 1
ATOM 2609 C CA . PHE A 1 323 ? 3.458 2.154 6.714 1.00 98.31 323 PHE A CA 1
ATOM 2610 C C . PHE A 1 323 ? 2.431 1.203 7.326 1.00 98.31 323 PHE A C 1
ATOM 2612 O O . PHE A 1 323 ? 2.573 0.824 8.488 1.00 98.31 323 PHE A O 1
ATOM 2619 N N . PHE A 1 324 ? 1.477 0.714 6.534 1.00 98.69 324 PHE A N 1
ATOM 2620 C CA . PHE A 1 324 ? 0.489 -0.265 6.992 1.00 98.69 324 PHE A CA 1
ATOM 2621 C C . PHE A 1 324 ? 1.138 -1.540 7.552 1.00 98.69 324 PHE A C 1
ATOM 2623 O O . PHE A 1 324 ? 0.921 -1.908 8.705 1.00 98.69 324 PHE A O 1
ATOM 2630 N N . SER A 1 325 ? 2.011 -2.191 6.779 1.00 98.56 325 SER A N 1
ATOM 2631 C CA . SER A 1 325 ? 2.615 -3.466 7.192 1.00 98.56 325 SER A CA 1
ATOM 2632 C C . SER A 1 325 ? 3.455 -3.362 8.473 1.00 98.56 325 SER A C 1
ATOM 2634 O O . SER A 1 325 ? 3.490 -4.300 9.273 1.00 98.56 325 SER A O 1
ATOM 2636 N N . SER A 1 326 ? 4.120 -2.231 8.711 1.00 98.31 326 SER A N 1
ATOM 2637 C CA . SER A 1 326 ? 4.872 -2.018 9.953 1.00 98.31 326 SER A CA 1
ATOM 2638 C C . SER A 1 326 ? 3.943 -1.859 11.158 1.00 98.31 326 SER A C 1
ATOM 2640 O O . SER A 1 326 ? 4.235 -2.403 12.223 1.00 98.31 326 SER A O 1
ATOM 2642 N N . GLN A 1 327 ? 2.800 -1.188 10.985 1.00 98.12 327 GLN A N 1
ATOM 2643 C CA . GLN A 1 327 ? 1.772 -1.069 12.020 1.00 98.12 327 GLN A CA 1
ATOM 2644 C C . GLN A 1 327 ? 1.177 -2.427 12.390 1.00 98.12 327 GLN A C 1
ATOM 2646 O O . GLN A 1 327 ? 1.113 -2.753 13.570 1.00 98.12 327 GLN A O 1
ATOM 2651 N N . VAL A 1 328 ? 0.837 -3.259 11.400 1.00 98.56 328 VAL A N 1
ATOM 2652 C CA . VAL A 1 328 ? 0.322 -4.622 11.628 1.00 98.56 328 VAL A CA 1
ATOM 2653 C C . VAL A 1 328 ? 1.319 -5.463 12.427 1.00 98.56 328 VAL A C 1
ATOM 2655 O O . VAL A 1 328 ? 0.946 -6.140 13.384 1.00 98.56 328 VAL A O 1
ATOM 2658 N N . LYS A 1 329 ? 2.611 -5.385 12.084 1.00 98.25 329 LYS A N 1
ATOM 2659 C CA . LYS A 1 329 ? 3.680 -6.082 12.817 1.00 98.25 329 LYS A CA 1
ATOM 2660 C C . LYS A 1 329 ? 3.783 -5.612 14.263 1.00 98.25 329 LYS A C 1
ATOM 2662 O O . LYS A 1 329 ? 3.866 -6.438 15.165 1.00 98.25 329 LYS A O 1
ATOM 2667 N N . LYS A 1 330 ? 3.737 -4.300 14.498 1.00 97.56 330 LYS A N 1
ATOM 2668 C CA . LYS A 1 330 ? 3.731 -3.734 15.853 1.00 97.56 330 LYS A CA 1
ATOM 2669 C C . LYS A 1 330 ? 2.492 -4.166 16.632 1.00 97.56 330 LYS A C 1
ATOM 2671 O O . LYS A 1 330 ? 2.633 -4.582 17.772 1.00 97.56 330 LYS A O 1
ATOM 2676 N N . HIS A 1 331 ? 1.315 -4.130 16.013 1.00 97.38 331 HIS A N 1
ATOM 2677 C CA . HIS A 1 331 ? 0.058 -4.549 16.628 1.00 97.38 331 HIS A CA 1
ATOM 2678 C C . HIS A 1 331 ? 0.039 -6.041 16.984 1.00 97.38 331 HIS A C 1
ATOM 2680 O O . HIS A 1 331 ? -0.508 -6.428 18.012 1.00 97.38 331 HIS A O 1
ATOM 2686 N N . TYR A 1 332 ? 0.673 -6.893 16.182 1.00 97.25 332 TYR A N 1
ATOM 2687 C CA . TYR A 1 332 ? 0.898 -8.294 16.536 1.00 97.25 332 TYR A CA 1
ATOM 2688 C C . TYR A 1 332 ? 1.812 -8.440 17.758 1.00 97.25 332 TYR A C 1
ATOM 2690 O O . TYR A 1 332 ? 1.460 -9.114 18.724 1.00 97.25 332 TYR A O 1
ATOM 2698 N N . LEU A 1 333 ? 2.940 -7.728 17.759 1.00 96.00 333 LEU A N 1
ATOM 2699 C CA . LEU A 1 333 ? 3.947 -7.797 18.818 1.00 96.00 333 LEU A CA 1
ATOM 2700 C C . LEU A 1 333 ? 3.485 -7.260 20.180 1.00 96.00 333 LEU A C 1
ATOM 2702 O O . LEU A 1 333 ? 4.135 -7.561 21.178 1.00 96.00 333 LEU A O 1
ATOM 2706 N N . THR A 1 334 ? 2.387 -6.497 20.262 1.00 92.25 334 THR A N 1
ATOM 2707 C CA . THR A 1 334 ? 1.866 -6.044 21.567 1.00 92.25 334 THR A CA 1
ATOM 2708 C C . THR A 1 334 ? 1.445 -7.203 22.462 1.00 92.25 334 THR A C 1
ATOM 2710 O O . THR A 1 334 ? 1.535 -7.075 23.680 1.00 92.25 334 THR A O 1
ATOM 2713 N N . ASP A 1 335 ? 1.017 -8.313 21.858 1.00 85.62 335 ASP A N 1
ATOM 2714 C CA . ASP A 1 335 ? 0.430 -9.451 22.572 1.00 85.62 335 ASP A CA 1
ATOM 2715 C C . ASP A 1 335 ? 1.220 -10.745 22.328 1.00 85.62 335 ASP A C 1
ATOM 2717 O O . ASP A 1 335 ? 0.948 -11.763 22.961 1.00 85.62 335 ASP A O 1
ATOM 2721 N N . ALA A 1 336 ? 2.200 -10.717 21.418 1.00 83.56 336 ALA A N 1
ATOM 2722 C CA . ALA A 1 336 ? 3.051 -11.864 21.149 1.00 83.56 336 ALA A CA 1
ATOM 2723 C C . ALA A 1 336 ? 3.861 -12.231 22.410 1.00 83.56 336 ALA A C 1
ATOM 2725 O O . ALA A 1 336 ? 4.415 -11.330 23.058 1.00 83.56 336 ALA A O 1
ATOM 2726 N N . PRO A 1 337 ? 3.991 -13.530 22.748 1.00 76.75 337 PRO A N 1
ATOM 2727 C CA . PRO A 1 337 ? 4.835 -13.970 23.850 1.00 76.75 337 PRO A CA 1
ATOM 2728 C C . PRO A 1 337 ? 6.238 -13.386 23.693 1.00 76.75 337 PRO A C 1
ATOM 2730 O O . PRO A 1 337 ? 6.875 -13.530 22.645 1.00 76.75 337 PRO A O 1
ATOM 2733 N N . LYS A 1 338 ? 6.716 -12.680 24.721 1.00 77.19 338 LYS A N 1
ATOM 2734 C CA . LYS A 1 338 ? 8.086 -12.168 24.723 1.00 77.19 338 LYS A CA 1
ATOM 2735 C C . LYS A 1 338 ? 9.019 -13.360 24.877 1.00 77.19 338 LYS A C 1
ATOM 2737 O O . LYS A 1 338 ? 8.950 -14.063 25.881 1.00 77.19 338 LYS A O 1
ATOM 2742 N N . VAL A 1 339 ? 9.877 -13.582 23.886 1.00 69.50 339 VAL A N 1
ATOM 2743 C CA . VAL A 1 339 ? 10.963 -14.557 24.006 1.00 69.50 339 VAL A CA 1
ATOM 2744 C C . VAL A 1 339 ? 11.893 -14.050 25.105 1.00 69.50 339 VAL A C 1
ATOM 2746 O O . VAL A 1 339 ? 12.416 -12.940 24.993 1.00 69.50 339 VAL A O 1
ATOM 2749 N N . ASP A 1 340 ? 12.060 -14.823 26.178 1.00 68.06 340 ASP A N 1
ATOM 2750 C CA . ASP A 1 340 ? 12.962 -14.461 27.269 1.00 68.06 340 ASP A CA 1
ATOM 2751 C C . ASP A 1 340 ? 14.408 -14.590 26.775 1.00 68.06 340 ASP A C 1
ATOM 2753 O O . ASP A 1 340 ? 14.997 -15.671 26.732 1.00 68.06 340 ASP A O 1
ATOM 2757 N N . THR A 1 341 ? 14.968 -13.480 26.298 1.00 61.66 341 THR A N 1
ATOM 2758 C CA . THR A 1 341 ? 16.306 -13.442 25.701 1.00 61.66 341 THR A CA 1
ATOM 2759 C C . THR A 1 341 ? 17.410 -13.733 26.714 1.00 61.66 341 THR A C 1
ATOM 2761 O O . THR A 1 341 ? 18.508 -14.095 26.300 1.00 61.66 341 THR A O 1
ATOM 2764 N N . LYS A 1 342 ? 17.126 -13.655 28.023 1.00 59.12 342 LYS A N 1
ATOM 2765 C CA . LYS A 1 342 ? 18.105 -13.956 29.077 1.00 59.12 342 LYS A CA 1
ATOM 2766 C C . LYS A 1 342 ? 18.534 -15.421 29.109 1.00 59.12 342 LYS A C 1
ATOM 2768 O O . LYS A 1 342 ? 19.673 -15.690 29.458 1.00 59.12 342 LYS A O 1
ATOM 2773 N N . ALA A 1 343 ? 17.683 -16.355 28.685 1.00 56.72 343 ALA A N 1
ATOM 2774 C CA . ALA A 1 343 ? 18.018 -17.779 28.737 1.00 56.72 343 ALA A CA 1
ATOM 2775 C C . ALA A 1 343 ? 19.100 -18.203 27.720 1.00 56.72 343 ALA A C 1
ATOM 2777 O O . ALA A 1 343 ? 19.710 -19.252 27.886 1.00 56.72 343 ALA A O 1
ATOM 2778 N N . LYS A 1 344 ? 19.360 -17.408 26.668 1.00 54.88 344 LYS A N 1
ATOM 2779 C CA . LYS A 1 344 ? 20.333 -17.769 25.616 1.00 54.88 344 LYS A CA 1
ATOM 2780 C C . LYS A 1 344 ? 21.775 -17.348 25.910 1.00 54.88 344 LYS A C 1
ATOM 2782 O O . LYS A 1 344 ? 22.679 -17.958 25.346 1.00 54.88 344 LYS A O 1
ATOM 2787 N N . ASP A 1 345 ? 21.995 -16.349 26.764 1.00 55.47 345 ASP A N 1
ATOM 2788 C CA . ASP A 1 345 ? 23.359 -15.936 27.128 1.00 55.47 345 ASP A CA 1
ATOM 2789 C C . ASP A 1 345 ? 23.986 -16.897 28.156 1.00 55.47 345 ASP A C 1
ATOM 2791 O O . ASP A 1 345 ? 25.187 -17.154 28.088 1.00 55.47 345 ASP A O 1
ATOM 2795 N N . ASP A 1 346 ? 23.185 -17.512 29.033 1.00 54.78 346 ASP A N 1
ATOM 2796 C CA . ASP A 1 346 ? 23.688 -18.445 30.054 1.00 54.78 346 ASP A CA 1
ATOM 2797 C C . ASP A 1 346 ? 24.118 -19.806 29.465 1.00 54.78 346 ASP A C 1
ATOM 2799 O O . ASP A 1 346 ? 25.144 -20.361 29.870 1.00 54.78 346 ASP A O 1
ATOM 2803 N N . ASP A 1 347 ? 23.424 -20.312 28.438 1.00 53.88 347 ASP A N 1
ATOM 2804 C CA . ASP A 1 347 ? 23.804 -21.565 27.760 1.00 53.88 347 ASP A CA 1
ATOM 2805 C C . ASP A 1 347 ? 25.097 -21.429 26.937 1.00 53.88 347 ASP A C 1
ATOM 2807 O O . ASP A 1 347 ? 25.848 -22.395 26.778 1.00 53.88 347 ASP A O 1
ATOM 2811 N N . TYR A 1 348 ? 25.416 -20.225 26.448 1.00 54.22 348 TYR A N 1
ATOM 2812 C CA . TYR A 1 348 ? 26.653 -19.998 25.696 1.00 54.22 348 TYR A CA 1
ATOM 2813 C C . TYR A 1 348 ? 27.898 -20.020 26.592 1.00 54.22 348 TYR A C 1
ATOM 2815 O O . TYR A 1 348 ? 28.971 -20.390 26.120 1.00 54.22 348 TYR A O 1
ATOM 2823 N N . TYR A 1 349 ? 27.774 -19.682 27.879 1.00 53.78 349 TYR A N 1
ATOM 2824 C CA . TYR A 1 349 ? 28.881 -19.775 28.838 1.00 53.78 349 TYR A CA 1
ATOM 2825 C C . TYR A 1 349 ? 29.030 -21.171 29.457 1.00 53.78 349 TYR A C 1
ATOM 2827 O O . TYR A 1 349 ? 30.145 -21.556 29.811 1.00 53.78 349 TYR A O 1
ATOM 2835 N N . ALA A 1 350 ? 27.960 -21.968 29.522 1.00 54.75 350 ALA A N 1
ATOM 2836 C CA . ALA A 1 350 ? 28.025 -23.335 30.042 1.00 54.75 350 ALA A CA 1
ATOM 2837 C C . ALA A 1 350 ? 28.896 -24.275 29.177 1.00 54.75 350 ALA A C 1
ATOM 2839 O O . ALA A 1 350 ? 29.563 -25.164 29.707 1.00 54.75 350 ALA A O 1
ATOM 2840 N N . TYR A 1 351 ? 28.973 -24.038 27.862 1.00 53.81 351 TYR A N 1
ATOM 2841 C CA . TYR A 1 351 ? 29.763 -24.861 26.932 1.00 53.81 351 TYR A CA 1
ATOM 2842 C C . TYR A 1 351 ? 31.261 -24.515 26.847 1.00 53.81 351 TYR A C 1
ATOM 2844 O O . TYR A 1 351 ? 32.010 -25.253 26.214 1.00 53.81 351 TYR A O 1
ATOM 2852 N N . PHE A 1 352 ? 31.723 -23.436 27.488 1.00 54.69 352 PHE A N 1
ATOM 2853 C CA . PHE A 1 352 ? 33.152 -23.070 27.527 1.00 54.69 352 PHE A CA 1
ATOM 2854 C C . PHE A 1 352 ? 33.827 -23.351 28.878 1.00 54.69 352 PHE A C 1
ATOM 2856 O O . PHE A 1 352 ? 35.003 -23.034 29.055 1.00 54.69 352 PHE A O 1
ATOM 2863 N N . CYS A 1 353 ? 33.106 -23.959 29.823 1.00 51.75 353 CYS A N 1
ATOM 2864 C CA . CYS A 1 353 ? 33.628 -24.317 31.144 1.00 51.75 353 CYS A CA 1
ATOM 2865 C C . CYS A 1 353 ? 33.616 -25.828 31.437 1.00 51.75 353 CYS A C 1
ATOM 2867 O O . CYS A 1 353 ? 33.738 -26.201 32.604 1.00 51.75 353 CYS A O 1
ATOM 2869 N N . SER A 1 354 ? 33.486 -26.687 30.418 1.00 45.44 354 SER A N 1
ATOM 2870 C CA . SER A 1 354 ? 33.608 -28.151 30.557 1.00 45.44 354 SER A CA 1
ATOM 2871 C C . SER A 1 354 ? 34.864 -28.711 29.902 1.00 45.44 354 SER A C 1
ATOM 2873 O O . SER A 1 354 ? 35.213 -28.252 28.792 1.00 45.44 354 SER A O 1
#

Solvent-accessible surface area (backbone atoms only — not comparable to full-atom values): 19707 Å² total; per-residue (Å²): 124,76,72,68,56,51,56,72,74,49,63,73,79,74,76,74,77,73,70,72,68,75,72,41,85,51,66,75,53,72,66,59,52,49,52,59,69,70,41,90,72,52,46,31,29,43,29,56,43,52,77,89,48,52,42,71,64,44,51,45,43,49,52,54,42,40,76,71,57,36,42,71,45,75,41,36,44,89,52,41,88,77,36,73,73,64,62,71,79,63,20,24,41,36,34,40,50,50,59,82,76,61,85,87,49,85,79,42,50,55,64,48,36,55,45,55,50,52,51,47,22,50,78,65,47,27,25,30,39,17,27,28,37,20,22,42,50,54,37,42,78,55,75,36,53,70,43,68,56,84,85,54,85,88,54,84,54,55,70,70,64,40,26,60,55,39,25,69,75,65,76,38,88,71,32,34,42,41,40,36,27,44,83,93,40,69,67,35,27,27,33,32,69,55,65,69,57,88,75,78,67,50,70,44,59,34,25,60,83,74,61,57,44,47,53,88,53,95,86,54,78,71,50,43,81,44,24,22,31,68,83,63,59,45,59,33,24,36,37,34,76,27,78,93,30,41,37,38,24,25,43,38,39,45,45,56,46,50,48,52,58,47,52,59,43,52,52,53,51,52,52,50,52,52,52,48,52,56,52,52,72,73,44,60,55,89,84,37,58,66,60,49,51,51,52,51,53,52,48,57,49,52,53,49,50,60,70,65,60,72,55,66,39,53,37,42,33,51,10,56,57,40,44,53,56,30,38,19,51,51,57,36,56,75,74,48,83,77,78,72,68,71,67,62,61,57,58,64,55,59,72,75,75,116

Foldseek 3Di:
DVVVVCCVVDPDPPPPPCPPQPALPLDDDPQLVVLQVPDPDFQEEEEADDVVFPCPLVVLLQVVLVVVRHHYHYDYLVCACVDCSVVDDHLEYEYEDGADDPLPDPPPSNLVSLLVVLVVCLVVVHEYEAEANSQLSNCSNLVWDKDFDDPDPVPPDFQQVQQVVQCVVPVDNQFRFKKKFAPDDSLVSLLCVLLVDDDDIDMDTFAADYRMATDDDPVRPQKAQGMATPGRRTRQKIWHRSDPYIYIYGSTRLSSVQVVLVVVLVVQLVVLVVVLVVLCVVDPCVVDVPSVVVSVVVSVVVNCCSVPDDPSSNSSSCSNSVRRSSSSSVSCVVPRDNDPPVVVVVVVVVVVPD

Mean predicted aligned error: 7.95 Å

pLDDT: mean 87.93, std 15.96, range [36.16, 98.88]

Nearest PDB structures (foldseek):
  1o1y-assembly1_A  TM=6.403E-01  e=1.325E-08  Thermotoga maritima
  8khs-assembly1_A  TM=6.302E-01  e=2.298E-07  Alcaligenes ammonioxydans
  8aa2-assembly1_G  TM=5.979E-01  e=4.809E-04  Bacteroides thetaiotaomicron VPI-5482
  5veg-assembly3_C  TM=5.488E-01  e=2.868E-01  Limosilactobacillus reuteri
  4oxx-assembly1_A  TM=5.238E-01  e=8.480E-01  Citrobacter braakii